Protein AF-A0A1Y0IFM9-F1 (afdb_monomer_lite)

Radius of gyration: 24.72 Å; chains: 1; bounding box: 62×60×70 Å

Sequence (267 aa):
MFLLNKNDRLDIFGQASISQMRDRQRNGFMPAQFTPLRILSPVTLNGNIYRVEDCVSTPPKQSSWDQFLTVRDASLSKLTHRNLQEKYCLLLLVRIMELCQDAQELLELGRVASIPVILRSAIESYIDLQLMIASEEHIEFMNSSLNERMSRIFKDVDEEKYEEFRDKISVPDTWRKKIKHKFYDAGKKGLYQGLYAHLCRHAHGNLEALLQDHTRDNKIALGHTPEPAVSQFYARQILVMAVASLRDVLVLFGAQAEDLQVLDALL

Structure (mmCIF, N/CA/C/O backbone):
data_AF-A0A1Y0IFM9-F1
#
_entry.id   AF-A0A1Y0IFM9-F1
#
loop_
_atom_site.group_PDB
_atom_site.id
_atom_site.type_symbol
_atom_site.label_atom_id
_atom_site.label_alt_id
_atom_site.label_comp_id
_atom_site.label_asym_id
_atom_site.label_entity_id
_atom_site.label_seq_id
_atom_site.pdbx_PDB_ins_code
_atom_site.Cartn_x
_atom_site.Cartn_y
_atom_site.Cartn_z
_atom_site.occupancy
_atom_site.B_iso_or_equiv
_atom_site.auth_seq_id
_atom_site.auth_comp_id
_atom_site.auth_asym_id
_atom_site.auth_atom_id
_atom_site.pdbx_PDB_model_num
ATOM 1 N N . MET A 1 1 ? 39.701 -0.119 -11.158 1.00 30.59 1 MET A N 1
ATOM 2 C CA . MET A 1 1 ? 40.414 1.139 -10.857 1.00 30.59 1 MET A CA 1
ATOM 3 C C . MET A 1 1 ? 40.171 2.084 -12.025 1.00 30.59 1 MET A C 1
ATOM 5 O O . MET A 1 1 ? 40.843 1.969 -13.035 1.00 30.59 1 MET A O 1
ATOM 9 N N . PHE A 1 2 ? 39.141 2.926 -11.929 1.00 24.22 2 PHE A N 1
ATOM 10 C CA . PHE A 1 2 ? 38.860 4.003 -12.882 1.00 24.22 2 PHE A CA 1
ATOM 11 C C . PHE A 1 2 ? 38.817 5.295 -12.067 1.00 24.22 2 PHE A C 1
ATOM 13 O O . PHE A 1 2 ? 38.011 5.422 -11.147 1.00 24.22 2 PHE A O 1
ATOM 20 N N . LEU A 1 3 ? 39.763 6.190 -12.339 1.00 26.86 3 LEU A N 1
ATOM 21 C CA . LEU A 1 3 ? 39.859 7.509 -11.724 1.00 26.86 3 LEU A CA 1
ATOM 22 C C . LEU A 1 3 ? 38.897 8.441 -12.464 1.00 26.86 3 LEU A C 1
ATOM 24 O O . LEU A 1 3 ? 39.124 8.747 -13.632 1.00 26.86 3 LEU A O 1
ATOM 28 N N . LEU A 1 4 ? 37.833 8.883 -11.792 1.00 26.98 4 LEU A N 1
ATOM 29 C CA . LEU A 1 4 ? 37.039 10.021 -12.251 1.00 26.98 4 LEU A CA 1
ATOM 30 C C . LEU A 1 4 ? 37.714 11.318 -11.789 1.00 26.98 4 LEU A C 1
ATOM 32 O O . LEU A 1 4 ? 38.143 11.453 -10.641 1.00 26.98 4 LEU A O 1
ATOM 36 N N . ASN A 1 5 ? 37.862 12.228 -12.746 1.00 26.84 5 ASN A N 1
ATOM 37 C CA . ASN A 1 5 ? 38.592 13.483 -12.658 1.00 26.84 5 ASN A CA 1
ATOM 38 C C . ASN A 1 5 ? 37.853 14.489 -11.752 1.00 26.84 5 ASN A C 1
ATOM 40 O O . ASN A 1 5 ? 36.628 14.561 -11.758 1.00 26.84 5 ASN A O 1
ATOM 44 N N . LYS A 1 6 ? 38.593 15.278 -10.966 1.00 30.41 6 LYS A N 1
ATOM 45 C CA . LYS A 1 6 ? 38.072 16.150 -9.890 1.00 30.41 6 LYS A CA 1
ATOM 46 C C . LYS A 1 6 ? 37.455 17.483 -10.361 1.00 30.41 6 LYS A C 1
ATOM 48 O O . LYS A 1 6 ? 37.205 18.339 -9.519 1.00 30.41 6 LYS A O 1
ATOM 53 N N . ASN A 1 7 ? 37.193 17.665 -11.658 1.00 32.47 7 ASN A N 1
ATOM 54 C CA . ASN A 1 7 ? 36.845 18.977 -12.226 1.00 32.47 7 ASN A CA 1
ATOM 55 C C . ASN A 1 7 ? 35.500 19.078 -12.969 1.00 32.47 7 ASN A C 1
ATOM 57 O O . ASN A 1 7 ? 35.221 20.137 -13.523 1.00 32.47 7 ASN A O 1
ATOM 61 N N . ASP A 1 8 ? 34.620 18.078 -12.912 1.00 31.42 8 ASP A N 1
ATOM 62 C CA . ASP A 1 8 ? 33.264 18.227 -13.464 1.00 31.42 8 ASP A CA 1
ATOM 63 C C . ASP A 1 8 ? 32.331 18.910 -12.449 1.00 31.42 8 ASP A C 1
ATOM 65 O O . ASP A 1 8 ? 31.539 18.277 -11.749 1.00 31.42 8 ASP A O 1
ATOM 69 N N . ARG A 1 9 ? 32.443 20.241 -12.347 1.00 29.53 9 ARG A N 1
ATOM 70 C CA . ARG A 1 9 ? 31.389 21.095 -11.783 1.00 29.53 9 ARG A CA 1
ATOM 71 C C . ARG A 1 9 ? 30.379 21.412 -12.885 1.00 29.53 9 ARG A C 1
ATOM 73 O O . ARG A 1 9 ? 30.652 22.217 -13.768 1.00 29.53 9 ARG A O 1
ATOM 80 N N . LEU A 1 10 ? 29.200 20.798 -12.812 1.00 28.94 10 LEU A N 1
ATOM 81 C CA . LEU A 1 10 ? 28.010 21.277 -13.514 1.00 28.94 10 LEU A CA 1
ATOM 82 C C . LEU A 1 10 ? 27.444 22.474 -12.739 1.00 28.94 10 LEU A C 1
ATOM 84 O O . LEU A 1 10 ? 26.636 22.311 -11.826 1.00 28.94 10 LEU A O 1
ATOM 88 N N . ASP A 1 11 ? 27.889 23.676 -13.099 1.00 30.02 11 ASP A N 1
ATOM 89 C CA . ASP A 1 11 ? 27.224 24.921 -12.713 1.00 30.02 11 ASP A CA 1
ATOM 90 C C . ASP A 1 11 ? 25.896 25.027 -13.482 1.00 30.02 11 ASP A C 1
ATOM 92 O O . ASP A 1 11 ? 25.836 25.528 -14.603 1.00 30.02 11 ASP A O 1
ATOM 96 N N . ILE A 1 12 ? 24.809 24.531 -12.884 1.00 33.19 12 ILE A N 1
ATOM 97 C CA . ILE A 1 12 ? 23.437 24.762 -13.361 1.00 33.19 12 ILE A CA 1
ATOM 98 C C . ILE A 1 12 ? 22.671 25.517 -12.280 1.00 33.19 12 ILE A C 1
ATOM 100 O O . ILE A 1 12 ? 21.784 24.954 -11.663 1.00 33.19 12 ILE A O 1
ATOM 104 N N . PHE A 1 13 ? 23.003 26.785 -12.038 1.00 29.19 13 PHE A N 1
ATOM 105 C CA . PHE A 1 13 ? 22.055 27.759 -11.484 1.00 29.19 13 PHE A CA 1
ATOM 106 C C . PHE A 1 13 ? 22.474 29.165 -11.921 1.00 29.19 13 PHE A C 1
ATOM 108 O O . PHE A 1 13 ? 23.284 29.831 -11.280 1.00 29.19 13 PHE A O 1
ATOM 115 N N . GLY A 1 14 ? 21.908 29.621 -13.040 1.00 29.06 14 GLY A N 1
ATOM 116 C CA . GLY A 1 14 ? 21.873 31.041 -13.364 1.00 29.06 14 GLY A CA 1
ATOM 117 C C . GLY A 1 14 ? 20.960 31.753 -12.370 1.00 29.06 14 GLY A C 1
ATOM 118 O O . GLY A 1 14 ? 19.795 31.387 -12.219 1.00 29.06 14 GLY A O 1
ATOM 119 N N . GLN A 1 15 ? 21.497 32.752 -11.673 1.00 36.94 15 GLN A N 1
ATOM 120 C CA . GLN A 1 15 ? 20.733 33.653 -10.818 1.00 36.94 15 GLN A CA 1
ATOM 121 C C . GLN A 1 15 ? 19.680 34.395 -11.655 1.00 36.94 15 GLN A C 1
ATOM 123 O O . GLN A 1 15 ? 20.016 35.280 -12.437 1.00 36.94 15 GLN A O 1
ATOM 128 N N . ALA A 1 16 ? 18.405 34.064 -11.465 1.00 30.00 16 ALA A N 1
ATOM 129 C CA . ALA A 1 16 ? 17.292 34.921 -11.852 1.00 30.00 16 ALA A CA 1
ATOM 130 C C . ALA A 1 16 ? 16.602 35.391 -10.569 1.00 30.00 16 ALA A C 1
ATOM 132 O O . ALA A 1 16 ? 16.137 34.583 -9.764 1.00 30.00 16 ALA A O 1
ATOM 133 N N . SER A 1 17 ? 16.594 36.705 -10.344 1.00 33.41 17 SER A N 1
ATOM 134 C CA . SER A 1 17 ? 15.972 37.315 -9.176 1.00 33.41 17 SER A CA 1
ATOM 135 C C . SER A 1 17 ? 14.448 37.161 -9.224 1.00 33.41 17 SER A C 1
ATOM 137 O O . SER A 1 17 ? 13.798 37.290 -10.262 1.00 33.41 17 SER A O 1
ATOM 139 N N . ILE A 1 18 ? 13.865 36.931 -8.049 1.00 36.84 18 ILE A N 1
ATOM 140 C CA . ILE A 1 18 ? 12.432 36.701 -7.795 1.00 36.84 18 ILE A CA 1
ATOM 141 C C . ILE A 1 18 ? 11.537 37.904 -8.196 1.00 36.84 18 ILE A C 1
ATOM 143 O O . ILE A 1 18 ? 10.311 37.806 -8.182 1.00 36.84 18 ILE A O 1
ATOM 147 N N . SER A 1 19 ? 12.107 39.027 -8.649 1.00 34.50 19 SER A N 1
ATOM 148 C CA . SER A 1 19 ? 11.355 40.205 -9.098 1.00 34.50 19 SER A CA 1
ATOM 149 C C . SER A 1 19 ? 10.855 40.150 -10.550 1.00 34.50 19 SER A C 1
ATOM 151 O O . SER A 1 19 ? 10.028 40.980 -10.910 1.00 34.50 19 SER A O 1
ATOM 153 N N . GLN A 1 20 ? 11.269 39.179 -11.378 1.00 40.12 20 GLN A N 1
ATOM 154 C CA . GLN A 1 20 ? 10.864 39.117 -12.799 1.00 40.12 20 GLN A CA 1
ATOM 155 C C . GLN A 1 20 ? 9.723 38.132 -13.126 1.00 40.12 20 GLN A C 1
ATOM 157 O O . GLN A 1 20 ? 9.278 38.064 -14.271 1.00 40.12 20 GLN A O 1
ATOM 162 N N . MET A 1 21 ? 9.195 37.392 -12.144 1.00 34.44 21 MET A N 1
ATOM 163 C CA . MET A 1 21 ? 8.119 36.408 -12.372 1.00 34.44 21 MET A CA 1
ATOM 164 C C . MET A 1 21 ? 6.692 36.926 -12.117 1.00 34.44 21 MET A C 1
ATOM 166 O O . MET A 1 21 ? 5.737 36.207 -12.404 1.00 34.44 21 MET A O 1
ATOM 170 N N . ARG A 1 22 ? 6.505 38.163 -11.630 1.00 35.75 22 ARG A N 1
ATOM 171 C CA . ARG A 1 22 ? 5.162 38.691 -11.304 1.00 35.75 22 ARG A CA 1
ATOM 172 C C . ARG A 1 22 ? 4.397 39.353 -12.461 1.00 35.75 22 ARG A C 1
ATOM 174 O O . ARG A 1 22 ? 3.202 39.569 -12.308 1.00 35.75 22 ARG A O 1
ATOM 181 N N . ASP A 1 23 ? 5.003 39.551 -13.633 1.00 35.94 23 ASP A N 1
ATOM 182 C CA . ASP A 1 23 ? 4.367 40.302 -14.737 1.00 35.94 23 ASP A CA 1
ATOM 183 C C . ASP A 1 23 ? 3.842 39.460 -15.918 1.00 35.94 23 ASP A C 1
ATOM 185 O O . ASP A 1 23 ? 3.432 40.009 -16.938 1.00 35.94 23 ASP A O 1
ATOM 189 N N . ARG A 1 24 ? 3.777 38.124 -15.810 1.00 36.12 24 ARG A N 1
ATOM 190 C CA . ARG A 1 24 ? 3.278 37.252 -16.903 1.00 36.12 24 ARG A CA 1
ATOM 191 C C . ARG A 1 24 ? 1.906 36.600 -16.680 1.00 36.12 24 ARG A C 1
ATOM 193 O O . ARG A 1 24 ? 1.538 35.711 -17.438 1.00 36.12 24 ARG A O 1
ATOM 200 N N . GLN A 1 25 ? 1.110 37.061 -15.710 1.00 38.69 25 GLN A N 1
ATOM 201 C CA . GLN A 1 25 ? -0.276 36.588 -15.496 1.00 38.69 25 GLN A CA 1
ATOM 202 C C . GLN A 1 25 ? -1.372 37.598 -15.882 1.00 38.69 25 GLN A C 1
ATOM 204 O O . GLN A 1 25 ? -2.460 37.618 -15.311 1.00 38.69 25 GLN A O 1
ATOM 209 N N . ARG A 1 26 ? -1.134 38.419 -16.905 1.00 37.25 26 ARG A N 1
ATOM 210 C CA . ARG A 1 26 ? -2.195 39.178 -17.579 1.00 37.25 26 ARG A CA 1
ATOM 211 C C . ARG A 1 26 ? -2.028 39.041 -19.082 1.00 37.25 26 ARG A C 1
ATOM 213 O O . ARG A 1 26 ? -1.323 39.836 -19.683 1.00 37.25 26 ARG A O 1
ATOM 220 N N . ASN A 1 27 ? -2.601 37.985 -19.653 1.00 33.69 27 ASN A N 1
ATOM 221 C CA . ASN A 1 27 ? -3.341 37.998 -20.920 1.00 33.69 27 ASN A CA 1
ATOM 222 C C . ASN A 1 27 ? -3.722 36.561 -21.297 1.00 33.69 27 ASN A C 1
ATOM 224 O O . ASN A 1 27 ? -2.916 35.641 -21.197 1.00 33.69 27 ASN A O 1
ATOM 228 N N . GLY A 1 28 ? -5.002 36.391 -21.628 1.00 43.69 28 GLY A N 1
ATOM 229 C CA . GLY A 1 28 ? -5.712 35.120 -21.628 1.00 43.69 28 GLY A CA 1
ATOM 230 C C . GLY A 1 28 ? -5.188 34.057 -22.588 1.00 43.69 28 GLY A C 1
ATOM 231 O O . GLY A 1 28 ? -4.655 34.345 -23.656 1.00 43.69 28 GLY A O 1
ATOM 232 N N . PHE A 1 29 ? -5.443 32.808 -22.208 1.00 27.19 29 PHE A N 1
ATOM 233 C CA . PHE A 1 29 ? -5.397 31.660 -23.097 1.00 27.19 29 PHE A CA 1
ATOM 234 C C . PHE A 1 29 ? -6.693 30.863 -22.921 1.00 27.19 29 PHE A C 1
ATOM 236 O O . PHE A 1 29 ? -6.996 30.371 -21.836 1.00 27.19 29 PHE A O 1
ATOM 243 N N . MET A 1 30 ? -7.473 30.791 -23.999 1.00 30.89 30 MET A N 1
ATOM 244 C CA . MET A 1 30 ? -8.574 29.841 -24.173 1.00 30.89 30 MET A CA 1
ATOM 245 C C . MET A 1 30 ? -8.013 28.407 -24.221 1.00 30.89 30 MET A C 1
ATOM 247 O O . MET A 1 30 ? -6.930 28.212 -24.780 1.00 30.89 30 MET A O 1
ATOM 251 N N . PRO A 1 31 ? -8.720 27.390 -23.698 1.00 31.64 31 PRO A N 1
ATOM 252 C CA . PRO A 1 31 ? -8.277 26.008 -23.818 1.00 31.64 31 PRO A CA 1
ATOM 253 C C . PRO A 1 31 ? -8.500 25.494 -25.248 1.00 31.64 31 PRO A C 1
ATOM 255 O O . PRO A 1 31 ? -9.611 25.536 -25.777 1.00 31.64 31 PRO A O 1
ATOM 258 N N . ALA A 1 32 ? -7.433 24.989 -25.871 1.00 30.23 32 ALA A N 1
ATOM 259 C CA . ALA A 1 32 ? -7.521 24.244 -27.119 1.00 30.23 32 ALA A CA 1
ATOM 260 C C . ALA A 1 32 ? -8.277 22.927 -26.881 1.00 30.23 32 ALA A C 1
ATOM 262 O O . ALA A 1 32 ? -7.950 22.157 -25.976 1.00 30.23 32 ALA A O 1
ATOM 263 N N . GLN A 1 33 ? -9.295 22.680 -27.702 1.00 32.38 33 GLN A N 1
ATOM 264 C CA . GLN A 1 33 ? -10.036 21.425 -27.742 1.00 32.38 33 GLN A CA 1
ATOM 265 C C . GLN A 1 33 ? -9.096 20.293 -28.178 1.00 32.38 33 GLN A C 1
ATOM 267 O O . GLN A 1 33 ? -8.588 20.291 -29.299 1.00 32.38 33 GLN A O 1
ATOM 272 N N . PHE A 1 34 ? -8.862 19.319 -27.299 1.00 27.00 34 PHE A N 1
ATOM 273 C CA . PHE A 1 34 ? -8.171 18.088 -27.668 1.00 27.00 34 PHE A CA 1
ATOM 274 C C . PHE A 1 34 ? -9.108 17.215 -28.507 1.00 27.00 34 PHE A C 1
ATOM 276 O O . PHE A 1 34 ? -10.142 16.751 -28.032 1.00 27.00 34 PHE A O 1
ATOM 283 N N . THR A 1 35 ? -8.731 16.987 -29.764 1.00 27.48 35 THR A N 1
ATOM 284 C CA . THR A 1 35 ? -9.364 15.979 -30.622 1.00 27.48 35 THR A CA 1
ATOM 285 C C . THR A 1 35 ? -8.683 14.630 -30.357 1.00 27.48 35 THR A C 1
ATOM 287 O O . THR A 1 35 ? -7.453 14.573 -30.421 1.00 27.48 35 THR A O 1
ATOM 290 N N . PRO A 1 36 ? -9.409 13.539 -30.053 1.00 27.28 36 PRO A N 1
ATOM 291 C CA . PRO A 1 36 ? -8.789 12.235 -29.857 1.00 27.28 36 PRO A CA 1
ATOM 292 C C . PRO A 1 36 ? -8.415 11.617 -31.212 1.00 27.28 36 PRO A C 1
ATOM 294 O O . PRO A 1 36 ? -9.263 11.429 -32.083 1.00 27.28 36 PRO A O 1
ATOM 297 N N . LEU A 1 37 ? -7.138 11.271 -31.385 1.00 24.11 37 LEU A N 1
ATOM 298 C CA . LEU A 1 37 ? -6.641 10.524 -32.541 1.00 24.11 37 LEU A CA 1
ATOM 299 C C . LEU A 1 37 ? -7.048 9.040 -32.431 1.00 24.11 37 LEU A C 1
ATOM 301 O O . LEU A 1 37 ? -6.465 8.265 -31.677 1.00 24.11 37 LEU A O 1
ATOM 305 N N . ARG A 1 38 ? -8.049 8.650 -33.223 1.00 26.31 38 ARG A N 1
ATOM 306 C CA . ARG A 1 38 ? -8.312 7.291 -33.742 1.00 26.31 38 ARG A CA 1
ATOM 307 C C . ARG A 1 38 ? -8.164 7.410 -35.275 1.00 26.31 38 ARG A C 1
ATOM 309 O O . ARG A 1 38 ? -8.591 8.422 -35.808 1.00 26.31 38 ARG A O 1
ATOM 316 N N . ILE A 1 39 ? -7.608 6.504 -36.080 1.00 30.66 39 ILE A N 1
ATOM 317 C CA . ILE A 1 39 ? -7.346 5.065 -35.989 1.00 30.66 39 ILE A CA 1
ATOM 318 C C . ILE A 1 39 ? -6.360 4.693 -37.129 1.00 30.66 39 ILE A C 1
ATOM 320 O O . ILE A 1 39 ? -6.410 5.292 -38.198 1.00 30.66 39 ILE A O 1
ATOM 324 N N . LEU A 1 40 ? -5.509 3.697 -36.856 1.00 38.41 40 LEU A N 1
ATOM 325 C CA . LEU A 1 40 ? -4.942 2.648 -37.729 1.00 38.41 40 LEU A CA 1
ATOM 326 C C . LEU A 1 40 ? -4.472 3.000 -39.158 1.00 38.41 40 LEU A C 1
ATOM 328 O O . LEU A 1 40 ? -5.270 3.138 -40.081 1.00 38.41 40 LEU A O 1
ATOM 332 N N . SER A 1 41 ? -3.158 2.894 -39.369 1.00 25.58 41 SER A N 1
ATOM 333 C CA . SER A 1 41 ? -2.598 2.488 -40.666 1.00 25.58 41 SER A CA 1
ATOM 334 C C . SER A 1 41 ? -2.186 1.010 -40.595 1.00 25.58 41 SER A C 1
ATOM 336 O O . SER A 1 41 ? -1.647 0.592 -39.566 1.00 25.58 41 SER A O 1
ATOM 338 N N . PRO A 1 42 ? -2.407 0.204 -41.648 1.00 33.88 42 PRO A N 1
ATOM 339 C CA . PRO A 1 42 ? -1.957 -1.183 -41.684 1.00 33.88 42 PRO A CA 1
ATOM 340 C C . PRO A 1 42 ? -0.425 -1.260 -41.671 1.00 33.88 42 PRO A C 1
ATOM 342 O O . PRO A 1 42 ? 0.254 -0.550 -42.413 1.00 33.88 42 PRO A O 1
ATOM 345 N N . VAL A 1 43 ? 0.118 -2.145 -40.835 1.00 36.19 43 VAL A N 1
ATOM 346 C CA . VAL A 1 43 ? 1.547 -2.474 -40.825 1.00 36.19 43 VAL A CA 1
ATOM 347 C C . VAL A 1 43 ? 1.778 -3.612 -41.812 1.00 36.19 43 VAL A C 1
ATOM 349 O O . VAL A 1 43 ? 1.356 -4.743 -41.587 1.00 36.19 43 VAL A O 1
ATOM 352 N N . THR A 1 44 ? 2.459 -3.318 -42.914 1.00 29.20 44 THR A N 1
ATOM 353 C CA . THR A 1 44 ? 3.003 -4.339 -43.814 1.00 29.20 44 THR A CA 1
ATOM 354 C C . THR A 1 44 ? 4.290 -4.915 -43.232 1.00 29.20 44 THR A C 1
ATOM 356 O O . THR A 1 44 ? 5.279 -4.203 -43.075 1.00 29.20 44 THR A O 1
ATOM 359 N N . LEU A 1 45 ? 4.292 -6.222 -42.972 1.00 30.97 45 LEU A N 1
ATOM 360 C CA . LEU A 1 45 ? 5.483 -7.021 -42.679 1.00 30.97 45 LEU A CA 1
ATOM 361 C C . LEU A 1 45 ? 5.591 -8.111 -43.753 1.00 30.97 45 LEU A C 1
ATOM 363 O O . LEU A 1 45 ? 4.672 -8.907 -43.931 1.00 30.97 45 LEU A O 1
ATOM 367 N N . ASN A 1 46 ? 6.705 -8.120 -44.493 1.00 33.88 46 ASN A N 1
ATOM 368 C CA . ASN A 1 46 ? 7.033 -9.104 -45.537 1.00 33.88 46 ASN A CA 1
ATOM 369 C C . ASN A 1 46 ? 5.977 -9.278 -46.650 1.00 33.88 46 ASN A C 1
ATOM 371 O O . ASN A 1 46 ? 5.720 -10.393 -47.091 1.00 33.88 46 ASN A O 1
ATOM 375 N N . GLY A 1 47 ? 5.356 -8.189 -47.112 1.00 40.91 47 GLY A N 1
ATOM 376 C CA . GLY A 1 47 ? 4.459 -8.222 -48.278 1.00 40.91 47 GLY A CA 1
ATOM 377 C C . GLY A 1 47 ? 3.069 -8.825 -48.040 1.00 40.91 47 GLY A C 1
ATOM 378 O O . GLY A 1 47 ? 2.270 -8.847 -48.971 1.00 40.91 47 GLY A O 1
ATOM 379 N N . ASN A 1 48 ? 2.741 -9.242 -46.813 1.00 33.16 48 ASN A N 1
ATOM 380 C CA . ASN A 1 48 ? 1.415 -9.759 -46.476 1.00 33.16 48 ASN A CA 1
ATOM 381 C C . ASN A 1 48 ? 0.573 -8.689 -45.763 1.00 33.16 48 ASN A C 1
ATOM 383 O O . ASN A 1 48 ? 1.000 -8.098 -44.769 1.00 33.16 48 ASN A O 1
ATOM 387 N N . ILE A 1 49 ? -0.632 -8.439 -46.289 1.00 40.81 49 ILE A N 1
ATOM 388 C CA . ILE A 1 49 ? -1.635 -7.547 -45.695 1.00 40.81 49 ILE A CA 1
ATOM 389 C C . ILE A 1 49 ? -2.475 -8.378 -44.725 1.00 40.81 49 ILE A C 1
ATOM 391 O O . ILE A 1 49 ? -3.281 -9.201 -45.153 1.00 40.81 49 ILE A O 1
ATOM 395 N N . TYR A 1 50 ? -2.310 -8.156 -43.424 1.00 35.00 50 TYR A N 1
ATOM 396 C CA . TYR A 1 50 ? -3.149 -8.789 -42.409 1.00 35.00 50 TYR A CA 1
ATOM 397 C C . TYR A 1 50 ? -4.426 -7.958 -42.223 1.00 35.00 50 TYR A C 1
ATOM 399 O O . TYR A 1 50 ? -4.363 -6.805 -41.791 1.00 35.00 50 TYR A O 1
ATOM 407 N N . ARG A 1 51 ? -5.587 -8.521 -42.586 1.00 33.88 51 ARG A N 1
ATOM 408 C CA . ARG A 1 51 ? -6.901 -7.933 -42.279 1.00 33.88 51 ARG A CA 1
ATOM 409 C C . ARG A 1 51 ? -7.301 -8.311 -40.855 1.00 33.88 51 ARG A C 1
ATOM 411 O O . ARG A 1 51 ? -7.201 -9.471 -40.467 1.00 33.88 51 ARG A O 1
ATOM 418 N N . VAL A 1 52 ? -7.771 -7.327 -40.094 1.00 40.41 52 VAL A N 1
ATOM 419 C CA . VAL A 1 52 ? -8.274 -7.485 -38.720 1.00 40.41 52 VAL A CA 1
ATOM 420 C C . VAL A 1 52 ? -9.692 -8.069 -38.754 1.00 40.41 52 VAL A C 1
ATOM 422 O O . VAL A 1 52 ? -10.621 -7.435 -38.280 1.00 40.41 52 VAL A O 1
ATOM 425 N N . GLU A 1 53 ? -9.896 -9.229 -39.379 1.00 38.28 53 GLU A N 1
ATOM 426 C CA . GLU A 1 53 ? -11.218 -9.889 -39.381 1.00 38.28 53 GLU A CA 1
ATOM 427 C C . GLU A 1 53 ? -11.180 -11.410 -39.156 1.00 38.28 53 GLU A C 1
ATOM 429 O O . GLU A 1 53 ? -12.222 -11.995 -38.885 1.00 38.28 53 GLU A O 1
ATOM 434 N N . ASP A 1 54 ? -10.008 -12.049 -39.092 1.00 35.97 54 ASP A N 1
ATOM 435 C CA . ASP A 1 54 ? -9.919 -13.496 -38.845 1.00 35.97 54 ASP A CA 1
ATOM 436 C C . ASP A 1 54 ? -9.359 -13.811 -37.454 1.00 35.97 54 ASP A C 1
ATOM 438 O O . ASP A 1 54 ? -8.245 -14.305 -37.305 1.00 35.97 54 ASP A O 1
ATOM 442 N N . CYS A 1 55 ? -10.139 -13.520 -36.413 1.00 35.78 55 CYS A N 1
ATOM 443 C CA . CYS A 1 55 ? -9.974 -14.101 -35.077 1.00 35.78 55 CYS A CA 1
ATOM 444 C C . CYS A 1 55 ? -11.348 -14.194 -34.400 1.00 35.78 55 CYS A C 1
ATOM 446 O O . CYS A 1 55 ? -11.648 -13.464 -33.459 1.00 35.78 55 CYS A O 1
ATOM 448 N N . VAL A 1 56 ? -12.193 -15.121 -34.858 1.00 48.41 56 VAL A N 1
ATOM 449 C CA . VAL A 1 56 ? -13.242 -15.680 -33.993 1.00 48.41 56 VAL A CA 1
ATOM 450 C C . VAL A 1 56 ? -12.536 -16.619 -33.015 1.00 48.41 56 VAL A C 1
ATOM 452 O O . VAL A 1 56 ? -12.521 -17.836 -33.184 1.00 48.41 56 VAL A O 1
ATOM 455 N N . SER A 1 57 ? -11.849 -16.045 -32.030 1.00 41.62 57 SER A N 1
ATOM 456 C CA . SER A 1 57 ? -11.366 -16.787 -30.877 1.00 41.62 57 SER A CA 1
ATOM 457 C C . SER A 1 57 ? -12.451 -16.736 -29.808 1.00 41.62 57 SER A C 1
ATOM 459 O O . SER A 1 57 ? -13.078 -15.707 -29.565 1.00 41.62 57 SER A O 1
ATOM 461 N N . THR A 1 58 ? -12.708 -17.887 -29.194 1.00 35.28 58 THR A N 1
ATOM 462 C CA . THR A 1 58 ? -13.373 -18.014 -27.892 1.00 35.28 58 THR A CA 1
ATOM 463 C C . THR A 1 58 ? -13.097 -16.798 -27.002 1.00 35.28 58 THR A C 1
ATOM 465 O O . THR A 1 58 ? -11.935 -16.373 -26.970 1.00 35.28 58 THR A O 1
ATOM 468 N N . PRO A 1 59 ? -14.097 -16.258 -26.271 1.00 37.84 59 PRO A N 1
ATOM 469 C CA . PRO A 1 59 ? -13.874 -15.101 -25.412 1.00 37.84 59 PRO A CA 1
ATOM 470 C C . PRO A 1 59 ? -12.642 -15.366 -24.540 1.00 37.84 59 PRO A C 1
ATOM 472 O O . PRO A 1 59 ? -12.527 -16.471 -23.993 1.00 37.84 59 PRO A O 1
ATOM 475 N N . PRO A 1 60 ? -11.681 -14.426 -24.478 1.00 44.41 60 PRO A N 1
ATOM 476 C CA . PRO A 1 60 ? -10.456 -14.637 -23.728 1.00 44.41 60 PRO A CA 1
ATOM 477 C C . PRO A 1 60 ? -10.832 -15.039 -22.306 1.00 44.41 60 PRO A C 1
ATOM 479 O O . PRO A 1 60 ? -11.698 -14.423 -21.684 1.00 44.41 60 PRO A O 1
ATOM 482 N N . LYS A 1 61 ? -10.219 -16.122 -21.815 1.00 57.50 61 LYS A N 1
ATOM 483 C CA . LYS A 1 61 ? -10.387 -16.566 -20.431 1.00 57.50 61 LYS A CA 1
ATOM 484 C C . LYS A 1 61 ? -10.098 -15.357 -19.538 1.00 57.50 61 LYS A C 1
ATOM 486 O O . LYS A 1 61 ? -8.989 -14.831 -19.590 1.00 57.50 61 LYS A O 1
ATOM 491 N N . GLN A 1 62 ? -11.109 -14.907 -18.795 1.00 69.19 62 GLN A N 1
ATOM 492 C CA . GLN A 1 62 ? -11.040 -13.716 -17.948 1.00 69.19 62 GLN A CA 1
ATOM 493 C C . GLN A 1 62 ? -9.793 -13.794 -17.059 1.00 69.19 62 GLN A C 1
ATOM 495 O O . GLN A 1 62 ? -9.558 -14.838 -16.436 1.00 69.19 62 GLN A O 1
ATOM 500 N N . SER A 1 63 ? -8.971 -12.739 -17.044 1.00 87.50 63 SER A N 1
ATOM 501 C CA . SER A 1 63 ? -7.703 -12.766 -16.313 1.00 87.50 63 SER A CA 1
ATOM 502 C C . SER A 1 63 ? -7.956 -12.894 -14.805 1.00 87.50 63 SER A C 1
ATOM 504 O O . SER A 1 63 ? -9.020 -12.511 -14.314 1.00 87.50 63 SER A O 1
ATOM 506 N N . SER A 1 64 ? -6.995 -13.423 -14.040 1.00 91.44 64 SER A N 1
ATOM 507 C CA . SER A 1 64 ? -7.131 -13.493 -12.574 1.00 91.44 64 SER A CA 1
ATOM 508 C C . SER A 1 64 ? -7.344 -12.109 -11.948 1.00 91.44 64 SER A C 1
ATOM 510 O O . SER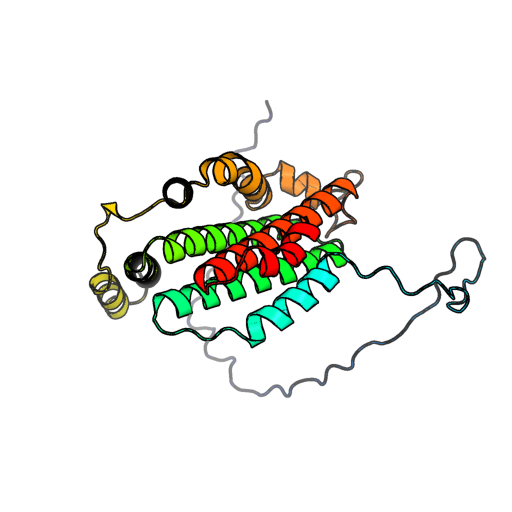 A 1 64 ? -8.018 -11.998 -10.928 1.00 91.44 64 SER A O 1
ATOM 512 N N . TRP A 1 65 ? -6.819 -11.053 -12.580 1.00 94.62 65 TRP A N 1
ATOM 513 C CA . TRP A 1 65 ? -7.069 -9.673 -12.175 1.00 94.62 65 TRP A CA 1
ATOM 514 C C . TRP A 1 65 ? -8.532 -9.274 -12.390 1.00 94.62 65 TRP A C 1
ATOM 516 O O . TRP A 1 65 ? -9.178 -8.807 -11.461 1.00 94.62 65 TRP A O 1
ATOM 526 N N . ASP A 1 66 ? -9.108 -9.542 -13.561 1.00 94.00 66 ASP A N 1
ATOM 527 C CA . ASP A 1 66 ? -10.518 -9.230 -13.842 1.00 94.00 66 ASP A CA 1
ATOM 528 C C . ASP A 1 66 ? -11.484 -9.994 -12.917 1.00 94.00 66 ASP A C 1
ATOM 530 O O . ASP A 1 66 ? -12.519 -9.470 -12.490 1.00 94.00 66 ASP A O 1
ATOM 534 N N . GLN A 1 67 ? -11.146 -11.246 -12.593 1.00 94.56 67 GLN A N 1
ATOM 535 C CA . GLN A 1 67 ? -11.884 -12.039 -11.607 1.00 94.56 67 GLN A CA 1
ATOM 536 C C . GLN A 1 67 ? -11.782 -11.398 -10.218 1.00 94.56 67 GLN A C 1
ATOM 538 O O . GLN A 1 67 ? -12.799 -11.220 -9.545 1.00 94.56 67 GLN A O 1
ATOM 543 N N . PHE A 1 68 ? -10.578 -10.978 -9.819 1.00 95.81 68 PHE A N 1
ATOM 544 C CA . PHE A 1 68 ? -10.357 -10.242 -8.580 1.00 95.81 68 PHE A CA 1
ATOM 545 C C . PHE A 1 68 ? -11.183 -8.947 -8.516 1.00 95.81 68 PHE A C 1
ATOM 547 O O . PHE A 1 68 ? -11.852 -8.720 -7.510 1.00 95.81 68 PHE A O 1
ATOM 554 N N . LEU A 1 69 ? -11.204 -8.132 -9.578 1.00 96.19 69 LEU A N 1
ATOM 555 C CA . LEU A 1 69 ? -11.991 -6.890 -9.633 1.00 96.19 69 LEU A CA 1
ATOM 556 C C . LEU A 1 69 ? -13.483 -7.154 -9.390 1.00 96.19 69 LEU A C 1
ATOM 558 O O . LEU A 1 69 ? -14.121 -6.451 -8.606 1.00 96.19 69 LEU A O 1
ATOM 562 N N . THR A 1 70 ? -14.015 -8.221 -9.992 1.00 95.25 70 THR A N 1
ATOM 563 C CA . THR A 1 70 ? -15.413 -8.637 -9.806 1.00 95.25 70 THR A CA 1
ATOM 564 C C . THR A 1 70 ? -15.706 -8.965 -8.337 1.00 95.25 70 THR A C 1
ATOM 566 O O . THR A 1 70 ? -16.689 -8.485 -7.770 1.00 95.25 70 THR A O 1
ATOM 569 N N . VAL A 1 71 ? -14.836 -9.752 -7.694 1.00 95.06 71 VAL A N 1
ATOM 570 C CA . VAL A 1 71 ? -14.975 -10.118 -6.274 1.00 95.06 71 VAL A CA 1
ATOM 571 C C . VAL A 1 71 ? -14.817 -8.896 -5.369 1.00 95.06 71 VAL A C 1
ATOM 573 O O . VAL A 1 71 ? -15.594 -8.725 -4.426 1.00 95.06 71 VAL A O 1
ATOM 576 N N . ARG A 1 72 ? -13.843 -8.028 -5.659 1.00 95.88 72 ARG A N 1
ATOM 577 C CA . ARG A 1 72 ? -13.586 -6.786 -4.926 1.00 95.88 72 ARG A CA 1
ATOM 578 C C . ARG A 1 72 ? -14.828 -5.905 -4.902 1.00 95.88 72 ARG A C 1
ATOM 580 O O . ARG A 1 72 ? -15.266 -5.527 -3.821 1.00 95.88 72 ARG A O 1
ATOM 587 N N . ASP A 1 73 ? -15.413 -5.613 -6.058 1.00 95.94 73 ASP A N 1
ATOM 588 C CA . ASP A 1 73 ? -16.550 -4.690 -6.161 1.00 95.94 73 ASP A CA 1
ATOM 589 C C . ASP A 1 73 ? -17.803 -5.264 -5.483 1.00 95.94 73 ASP A C 1
ATOM 591 O O . ASP A 1 73 ? -18.504 -4.572 -4.733 1.00 95.94 73 ASP A O 1
ATOM 595 N N . ALA A 1 74 ? -18.038 -6.569 -5.652 1.00 94.88 74 ALA A N 1
ATOM 596 C CA . ALA A 1 74 ? -19.111 -7.281 -4.964 1.00 94.88 74 ALA A CA 1
ATOM 597 C C . ALA A 1 74 ? -18.935 -7.302 -3.435 1.00 94.88 74 ALA A C 1
ATOM 599 O O . ALA A 1 74 ? -19.924 -7.338 -2.701 1.00 94.88 74 ALA A O 1
ATOM 600 N N . SER A 1 75 ? -17.693 -7.288 -2.950 1.00 94.38 75 SER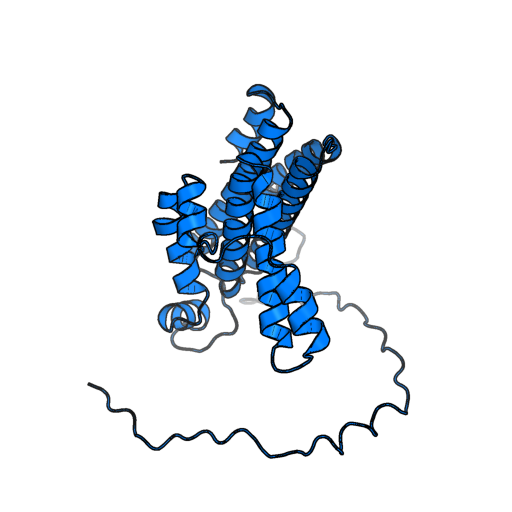 A N 1
ATOM 601 C CA . SER A 1 75 ? -17.374 -7.283 -1.522 1.00 94.38 75 SER A CA 1
ATOM 602 C C . SER A 1 75 ? -17.473 -5.879 -0.927 1.00 94.38 75 SER A C 1
ATOM 604 O O . SER A 1 75 ? -18.186 -5.673 0.052 1.00 94.38 75 SER A O 1
ATOM 606 N N . LEU A 1 76 ? -16.815 -4.893 -1.546 1.00 93.62 76 LEU A N 1
ATOM 607 C CA . LEU A 1 76 ? -16.752 -3.511 -1.061 1.00 93.62 76 LEU A CA 1
ATOM 608 C C . LEU A 1 76 ? -18.123 -2.833 -1.018 1.00 93.62 76 LEU A C 1
ATOM 610 O O . LEU A 1 76 ? -18.391 -2.078 -0.088 1.00 93.62 76 LEU A O 1
ATOM 614 N N . SER A 1 77 ? -19.007 -3.131 -1.974 1.00 93.44 77 SER A N 1
ATOM 615 C CA . SER A 1 77 ? -20.369 -2.571 -2.016 1.00 93.44 77 SER A CA 1
ATOM 616 C C . SER A 1 77 ? -21.230 -2.915 -0.794 1.00 93.44 77 SER A C 1
ATOM 618 O O . SER A 1 77 ? -22.244 -2.261 -0.560 1.00 93.44 77 SER A O 1
ATOM 620 N N . LYS A 1 78 ? -20.830 -3.917 -0.002 1.00 93.06 78 LYS A N 1
ATOM 621 C CA . LYS A 1 78 ? -21.538 -4.367 1.204 1.00 93.06 78 LYS A CA 1
ATOM 622 C C . LYS A 1 78 ? -20.945 -3.809 2.497 1.00 93.06 78 LYS A C 1
ATOM 624 O O . LYS A 1 78 ? -21.549 -3.975 3.554 1.00 93.06 78 LYS A O 1
ATOM 629 N N . LEU A 1 79 ? -19.758 -3.202 2.444 1.00 94.56 79 LEU A N 1
ATOM 630 C CA . LEU A 1 79 ? -19.042 -2.776 3.642 1.00 94.56 79 LEU A CA 1
ATOM 631 C C . LEU A 1 79 ? -19.488 -1.384 4.092 1.00 94.56 79 LEU A C 1
ATOM 633 O O . LEU A 1 79 ? -19.553 -0.438 3.310 1.00 94.56 79 LEU A O 1
ATOM 637 N N . THR A 1 80 ? -19.723 -1.247 5.395 1.00 95.38 80 THR A N 1
ATOM 638 C CA . THR A 1 80 ? -19.991 0.031 6.064 1.00 95.38 80 THR A CA 1
ATOM 639 C C . THR A 1 80 ? -19.180 0.101 7.347 1.00 95.38 80 THR A C 1
ATOM 641 O O . THR A 1 80 ? -19.210 -0.851 8.124 1.00 95.38 80 THR A O 1
ATOM 644 N N . HIS A 1 81 ? -18.493 1.214 7.600 1.00 97.00 81 HIS A N 1
ATOM 645 C CA . HIS A 1 81 ? -17.727 1.389 8.835 1.00 97.00 81 HIS A CA 1
ATOM 646 C C . HIS A 1 81 ? -18.614 1.849 10.004 1.00 97.00 81 HIS A C 1
ATOM 648 O O . HIS A 1 81 ? -19.545 2.636 9.831 1.00 97.00 81 HIS A O 1
ATOM 654 N N . ARG A 1 82 ? -18.269 1.425 11.217 1.00 96.62 82 ARG A N 1
ATOM 655 C CA . ARG A 1 82 ? -18.961 1.749 12.476 1.00 96.62 82 ARG A CA 1
ATOM 656 C C . ARG A 1 82 ? -18.166 2.702 13.357 1.00 96.62 82 ARG A C 1
ATOM 658 O O . ARG A 1 82 ? -18.744 3.459 14.128 1.00 96.62 82 ARG A O 1
ATOM 665 N N . ASN A 1 83 ? -16.844 2.673 13.238 1.00 95.94 83 ASN A N 1
ATOM 666 C CA . ASN A 1 83 ? -15.929 3.484 14.030 1.00 95.94 83 ASN A CA 1
ATOM 667 C C . ASN A 1 83 ? -14.792 4.041 13.159 1.00 95.94 83 ASN A C 1
ATOM 669 O O . ASN A 1 83 ? -14.733 3.823 11.944 1.00 95.94 83 ASN A O 1
ATOM 673 N N . LEU A 1 84 ? -13.904 4.811 13.789 1.00 95.50 84 LEU A N 1
ATOM 674 C CA . LEU A 1 84 ? -12.810 5.473 13.093 1.00 95.50 84 LEU A CA 1
ATOM 675 C C . LEU A 1 84 ? -11.761 4.473 12.582 1.00 95.50 84 LEU A C 1
ATOM 677 O O . LEU A 1 84 ? -11.307 4.617 11.452 1.00 95.50 84 LEU A O 1
ATOM 681 N N . GLN A 1 85 ? -11.430 3.440 13.360 1.00 96.25 85 GLN A N 1
ATOM 682 C CA . GLN A 1 85 ? -10.486 2.387 12.968 1.00 96.25 85 GLN A CA 1
ATOM 683 C C . GLN A 1 85 ? -10.938 1.679 11.683 1.00 96.25 85 GLN A C 1
ATOM 685 O O . GLN A 1 85 ? -10.190 1.631 10.710 1.00 96.25 85 GLN A O 1
ATOM 690 N N . GLU A 1 86 ? -12.191 1.220 11.632 1.00 97.62 86 GLU A N 1
ATOM 691 C CA . GLU A 1 86 ? -12.785 0.595 10.447 1.00 97.62 86 GLU A CA 1
ATOM 692 C C . GLU A 1 86 ? -12.756 1.532 9.236 1.00 97.62 86 GLU A C 1
ATOM 694 O O . GLU A 1 86 ? -12.411 1.108 8.132 1.00 97.62 86 GLU A O 1
ATOM 699 N N . LYS A 1 87 ? -13.052 2.824 9.435 1.00 97.31 87 LYS A N 1
ATOM 700 C CA . LYS A 1 87 ? -12.952 3.830 8.372 1.00 97.31 87 LYS A CA 1
ATOM 701 C C . LYS A 1 87 ? -11.525 3.924 7.824 1.00 97.31 87 LYS A C 1
ATOM 703 O O . LYS A 1 87 ? -11.349 3.923 6.608 1.00 97.31 87 LYS A O 1
ATOM 708 N N . TYR A 1 88 ? -10.511 3.988 8.687 1.00 97.44 88 TYR A N 1
ATOM 709 C CA . TYR A 1 88 ? -9.112 4.043 8.250 1.00 97.44 88 TYR A CA 1
ATOM 710 C C . TYR A 1 88 ? -8.653 2.742 7.583 1.00 97.44 88 TYR A C 1
ATOM 712 O O . TYR A 1 88 ? -7.954 2.814 6.576 1.00 97.44 88 TYR A O 1
ATOM 720 N N . CYS A 1 89 ? -9.089 1.572 8.060 1.00 98.25 89 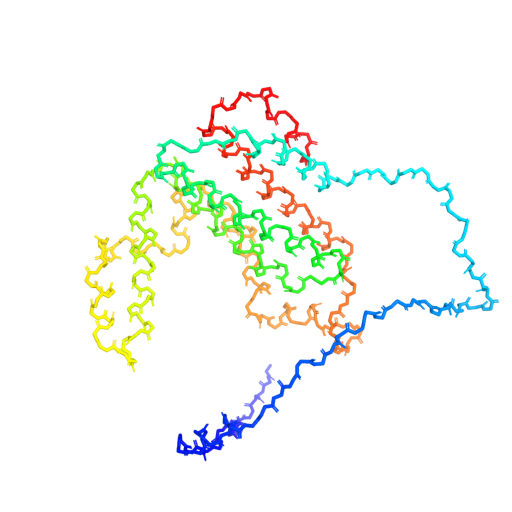CYS A N 1
ATOM 721 C CA . CYS A 1 89 ? -8.831 0.295 7.390 1.00 98.25 89 CYS A CA 1
ATOM 722 C C . CYS A 1 89 ? -9.391 0.278 5.961 1.00 98.25 89 CYS A C 1
ATOM 724 O O . CYS A 1 89 ? -8.683 -0.111 5.034 1.00 98.25 89 CYS A O 1
ATOM 726 N N . LEU A 1 90 ? -10.629 0.749 5.756 1.00 98.31 90 LEU A N 1
ATOM 727 C CA . LEU A 1 90 ? -11.223 0.844 4.417 1.00 98.31 90 LEU A CA 1
ATOM 728 C C . LEU A 1 90 ? -10.476 1.840 3.519 1.00 98.31 90 LEU A C 1
ATOM 730 O O . LEU A 1 90 ? -10.255 1.553 2.345 1.00 98.31 90 LEU A O 1
ATOM 734 N N . LEU A 1 91 ? -10.044 2.987 4.053 1.00 97.88 91 LEU A N 1
ATOM 735 C CA . LEU A 1 91 ? -9.257 3.964 3.289 1.00 97.88 91 LEU A CA 1
ATOM 736 C C . LEU A 1 91 ? -7.885 3.409 2.881 1.00 97.88 91 LEU A C 1
ATOM 738 O O . LEU A 1 91 ? -7.465 3.589 1.739 1.00 97.88 91 LEU A O 1
ATOM 742 N N . LEU A 1 92 ? -7.203 2.703 3.787 1.00 98.31 92 LEU A N 1
ATOM 743 C CA . LEU A 1 92 ? -5.940 2.028 3.487 1.00 98.31 92 LEU A CA 1
ATOM 744 C C . LEU A 1 92 ? -6.138 0.920 2.448 1.00 98.31 92 LEU A C 1
ATOM 746 O O . LEU A 1 92 ? -5.327 0.803 1.533 1.00 98.31 92 LEU A O 1
ATOM 750 N N . LEU A 1 93 ? -7.236 0.163 2.530 1.00 98.62 93 LEU A N 1
ATOM 751 C CA . LEU A 1 93 ? -7.588 -0.831 1.520 1.00 98.62 93 LEU A CA 1
ATOM 752 C C . LEU A 1 93 ? -7.746 -0.199 0.140 1.00 98.62 93 LEU A C 1
ATOM 754 O O . LEU A 1 93 ? -7.094 -0.643 -0.799 1.00 98.62 93 LEU A O 1
ATOM 758 N N . VAL A 1 94 ? -8.571 0.846 0.017 1.00 98.19 94 VAL A N 1
ATOM 759 C CA . VAL A 1 94 ? -8.771 1.560 -1.254 1.00 98.19 94 VAL A CA 1
ATOM 760 C C . VAL A 1 94 ? -7.438 2.065 -1.795 1.00 98.19 94 VAL A C 1
ATOM 762 O O . VAL A 1 94 ? -7.130 1.831 -2.959 1.00 98.19 94 VAL A O 1
ATOM 765 N N . ARG A 1 95 ? -6.594 2.651 -0.938 1.00 98.38 95 ARG A N 1
ATOM 766 C CA . ARG A 1 95 ? -5.258 3.107 -1.331 1.00 98.38 95 ARG A CA 1
ATOM 767 C C . ARG A 1 95 ? -4.392 1.975 -1.892 1.00 98.38 95 ARG A C 1
ATOM 769 O O . ARG A 1 95 ? -3.707 2.174 -2.892 1.00 98.38 95 ARG A O 1
ATOM 776 N N . ILE A 1 96 ? -4.399 0.800 -1.260 1.00 98.69 96 ILE A N 1
ATOM 777 C CA . ILE A 1 96 ? -3.660 -0.371 -1.753 1.00 98.69 96 ILE A CA 1
ATOM 778 C C . ILE A 1 96 ? -4.225 -0.828 -3.103 1.00 98.69 96 ILE A C 1
ATOM 780 O O . ILE A 1 96 ? -3.446 -1.141 -4.001 1.00 98.69 96 ILE A O 1
ATOM 784 N N . MET A 1 97 ? -5.551 -0.830 -3.266 1.00 98.38 97 MET A N 1
ATOM 785 C CA . MET A 1 97 ? -6.213 -1.223 -4.515 1.00 98.38 97 MET A CA 1
ATOM 786 C C . MET A 1 97 ? -5.880 -0.293 -5.674 1.00 98.38 97 MET A C 1
ATOM 788 O O . MET A 1 97 ? -5.558 -0.786 -6.749 1.00 98.38 97 MET A O 1
ATOM 792 N N . GLU A 1 98 ? -5.913 1.021 -5.454 1.00 98.38 98 GLU A N 1
ATOM 793 C CA . GLU A 1 98 ? -5.508 2.016 -6.453 1.00 98.38 98 GLU A CA 1
ATOM 794 C C . GLU A 1 98 ? -4.059 1.790 -6.887 1.00 98.38 98 GLU A C 1
ATOM 796 O O . GLU A 1 98 ? -3.782 1.672 -8.072 1.00 98.38 98 GLU A O 1
ATOM 801 N N . LEU A 1 99 ? -3.139 1.613 -5.933 1.00 98.56 99 LEU A N 1
ATOM 802 C CA . LEU A 1 99 ? -1.733 1.352 -6.251 1.00 98.56 99 LEU A CA 1
ATOM 803 C C . LEU A 1 99 ? -1.539 0.026 -7.006 1.00 98.56 99 LEU A C 1
ATOM 805 O O . LEU A 1 99 ? -0.699 -0.062 -7.898 1.00 98.56 99 LEU A O 1
ATOM 809 N N . CYS A 1 100 ? -2.299 -1.016 -6.665 1.00 98.44 100 CYS A N 1
ATOM 810 C CA . CYS A 1 100 ? -2.248 -2.287 -7.389 1.00 98.44 100 CYS A CA 1
ATOM 811 C C . CYS A 1 100 ? -2.812 -2.153 -8.813 1.00 98.44 100 CYS A C 1
ATOM 813 O O . CYS A 1 100 ? -2.223 -2.700 -9.741 1.00 98.44 100 CYS A O 1
ATOM 815 N N . GLN A 1 101 ? -3.895 -1.393 -8.992 1.00 98.12 101 GLN A N 1
ATOM 816 C CA . GLN A 1 101 ? -4.476 -1.086 -10.299 1.00 98.12 101 GLN A CA 1
ATOM 817 C C . GLN A 1 101 ? -3.502 -0.272 -11.164 1.00 98.12 101 GLN A C 1
ATOM 819 O O . GLN A 1 101 ? -3.220 -0.679 -12.286 1.00 98.12 101 GLN A O 1
ATOM 824 N N . ASP A 1 102 ? -2.903 0.794 -10.626 1.00 98.06 102 ASP A N 1
ATOM 825 C CA . ASP A 1 102 ? -1.896 1.601 -11.328 1.00 98.06 102 ASP A CA 1
ATOM 826 C C . ASP A 1 102 ? -0.709 0.734 -11.788 1.00 98.06 102 ASP A C 1
ATOM 828 O O . ASP A 1 102 ? -0.214 0.852 -12.911 1.00 98.06 102 ASP A O 1
ATOM 832 N N . ALA A 1 103 ? -0.240 -0.170 -10.921 1.00 97.12 103 ALA A N 1
ATOM 833 C CA . ALA A 1 103 ? 0.840 -1.095 -11.249 1.00 97.12 103 ALA A CA 1
ATOM 834 C C . ALA A 1 103 ? 0.438 -2.100 -12.343 1.00 97.12 103 ALA A C 1
ATOM 836 O O . ALA A 1 103 ? 1.260 -2.413 -13.207 1.00 97.12 103 ALA A O 1
ATOM 837 N N . GLN A 1 104 ? -0.803 -2.591 -12.317 1.00 96.56 104 GLN A N 1
ATOM 838 C CA . GLN A 1 104 ? -1.341 -3.505 -13.323 1.00 96.56 104 GLN A CA 1
ATOM 839 C C . GLN A 1 104 ? -1.465 -2.822 -14.691 1.00 96.56 104 GLN A C 1
ATOM 841 O O . GLN A 1 104 ? -1.014 -3.374 -15.691 1.00 96.56 104 GLN A O 1
ATOM 846 N N . GLU A 1 105 ? -1.988 -1.598 -14.738 1.00 95.38 105 GLU A N 1
ATOM 847 C CA . GLU A 1 105 ? -2.106 -0.820 -15.977 1.00 95.38 105 GLU A CA 1
ATOM 848 C C . GLU A 1 105 ? -0.732 -0.528 -16.589 1.00 95.38 105 GLU A C 1
ATOM 850 O O . GLU A 1 105 ? -0.516 -0.693 -17.792 1.00 95.38 105 GLU A O 1
ATOM 855 N N . LEU A 1 106 ? 0.249 -0.158 -15.761 1.00 93.25 106 LEU A N 1
ATOM 856 C CA . LEU A 1 106 ? 1.626 0.005 -16.222 1.00 93.25 106 LEU A CA 1
ATOM 857 C C . LEU A 1 106 ? 2.203 -1.298 -16.771 1.00 93.25 106 LEU A C 1
ATOM 859 O O . LEU A 1 106 ? 2.900 -1.277 -17.788 1.00 93.25 106 LEU A O 1
ATOM 863 N N . LEU A 1 107 ? 1.909 -2.427 -16.131 1.00 91.81 107 LEU A N 1
ATOM 864 C CA . LEU A 1 107 ? 2.366 -3.731 -16.587 1.00 91.81 107 LEU A CA 1
ATOM 865 C C . LEU A 1 107 ? 1.778 -4.098 -17.956 1.00 91.81 107 LEU A C 1
ATOM 867 O O . LEU A 1 107 ? 2.519 -4.547 -18.831 1.00 91.81 107 LEU A O 1
ATOM 871 N N . GLU A 1 108 ? 0.487 -3.847 -18.168 1.00 90.81 108 GLU A N 1
ATOM 872 C CA . GLU A 1 108 ? -0.209 -4.058 -19.447 1.00 90.81 108 GLU A CA 1
ATOM 873 C C . GLU A 1 108 ? 0.350 -3.174 -20.568 1.00 90.81 108 GLU A C 1
ATOM 875 O O . GLU A 1 108 ? 0.452 -3.601 -21.719 1.00 90.81 108 GLU A O 1
ATOM 880 N N . LEU A 1 109 ? 0.811 -1.970 -20.223 1.00 89.31 109 LEU A N 1
ATOM 881 C CA . LEU A 1 109 ? 1.524 -1.072 -21.134 1.00 89.31 109 LEU A CA 1
ATOM 882 C C . LEU A 1 109 ? 3.008 -1.442 -21.327 1.00 89.31 109 LEU A C 1
ATOM 884 O O . LEU A 1 109 ? 3.734 -0.731 -22.029 1.00 89.31 109 LEU A O 1
ATOM 888 N N . GLY A 1 110 ? 3.492 -2.518 -20.697 1.00 85.81 110 GLY A N 1
ATOM 889 C CA . GLY A 1 110 ? 4.893 -2.940 -20.743 1.00 85.81 110 GLY A CA 1
ATOM 890 C C . GLY A 1 110 ? 5.851 -1.970 -20.040 1.00 85.81 110 GLY A C 1
ATOM 891 O O . GLY A 1 110 ? 7.017 -1.867 -20.416 1.00 85.81 110 GLY A O 1
ATOM 892 N N . ARG A 1 111 ? 5.377 -1.215 -19.044 1.00 87.06 111 ARG A N 1
ATOM 893 C CA . ARG A 1 111 ? 6.130 -0.190 -18.305 1.00 87.06 111 ARG A CA 1
ATOM 894 C C . ARG A 1 111 ? 6.502 -0.679 -16.906 1.00 87.06 111 ARG A C 1
ATOM 896 O O . ARG A 1 111 ? 5.848 -0.347 -15.927 1.00 87.06 111 ARG A O 1
ATOM 903 N N . VAL A 1 112 ? 7.600 -1.426 -16.788 1.00 88.31 112 VAL A N 1
ATOM 904 C CA . VAL A 1 112 ? 7.981 -2.043 -15.500 1.00 88.31 112 VAL A CA 1
ATOM 905 C C . VAL A 1 112 ? 8.824 -1.168 -14.576 1.00 88.31 112 VAL A C 1
ATOM 907 O O . VAL A 1 112 ? 8.763 -1.359 -13.369 1.00 88.31 112 VAL A O 1
ATOM 910 N N . ALA A 1 113 ? 9.545 -0.172 -15.098 1.00 88.25 113 ALA A N 1
ATOM 911 C CA . ALA A 1 113 ? 10.488 0.638 -14.313 1.00 88.25 113 ALA A CA 1
ATOM 912 C C . ALA A 1 113 ? 9.840 1.351 -13.105 1.00 88.25 113 ALA A C 1
ATOM 914 O O . ALA A 1 113 ? 10.470 1.557 -12.070 1.00 88.25 113 ALA A O 1
ATOM 915 N N . SER A 1 114 ? 8.564 1.732 -13.219 1.00 90.81 114 SER A N 1
ATOM 916 C CA . SER A 1 114 ? 7.833 2.437 -12.156 1.00 90.81 114 SER A CA 1
ATOM 917 C C . SER A 1 114 ? 7.080 1.502 -11.205 1.00 90.81 114 SER A C 1
ATOM 919 O O . SER A 1 114 ? 6.741 1.914 -10.093 1.00 90.81 114 SER A O 1
ATOM 921 N N . ILE A 1 115 ? 6.858 0.243 -11.595 1.00 93.75 115 ILE A N 1
ATOM 922 C CA . ILE A 1 115 ? 6.119 -0.740 -10.791 1.00 93.75 115 ILE A CA 1
ATOM 923 C C . ILE A 1 115 ? 6.762 -0.945 -9.407 1.00 93.75 115 ILE A C 1
ATOM 925 O O . ILE A 1 115 ? 6.022 -0.939 -8.422 1.00 93.75 115 ILE A O 1
ATOM 929 N N . PRO A 1 116 ? 8.102 -1.046 -9.255 1.00 94.56 116 PRO A N 1
ATOM 930 C CA . PRO A 1 116 ? 8.736 -1.167 -7.944 1.00 94.56 116 PRO A CA 1
ATOM 931 C C . PRO A 1 116 ? 8.398 -0.046 -6.969 1.00 94.56 116 PRO A C 1
ATOM 933 O O . PRO A 1 116 ? 8.213 -0.300 -5.780 1.00 94.56 116 PRO A O 1
ATOM 936 N N . VAL A 1 117 ? 8.307 1.190 -7.463 1.00 95.31 117 VAL A N 1
ATOM 937 C CA . VAL A 1 117 ? 7.985 2.361 -6.641 1.00 95.31 117 VAL A CA 1
ATOM 938 C C . VAL A 1 117 ? 6.551 2.256 -6.129 1.00 95.31 117 VAL A C 1
ATOM 940 O O . VAL A 1 117 ? 6.309 2.419 -4.933 1.00 95.31 117 VAL A O 1
ATOM 943 N N . ILE A 1 118 ? 5.618 1.926 -7.023 1.00 97.69 118 ILE A N 1
ATOM 944 C CA . ILE A 1 118 ? 4.190 1.818 -6.715 1.00 97.69 118 ILE A CA 1
ATOM 945 C C . ILE A 1 118 ? 3.930 0.651 -5.760 1.00 97.69 118 ILE A C 1
ATOM 947 O O . ILE A 1 118 ? 3.303 0.838 -4.717 1.00 97.69 118 ILE A O 1
ATOM 951 N N . LEU A 1 119 ? 4.485 -0.531 -6.046 1.00 97.31 119 LEU A N 1
ATOM 952 C CA . LEU A 1 119 ? 4.350 -1.699 -5.176 1.00 97.31 119 LEU A CA 1
ATOM 953 C C . LEU A 1 119 ? 5.005 -1.488 -3.810 1.00 97.31 119 LEU A C 1
ATOM 955 O O . LEU A 1 119 ? 4.482 -1.979 -2.812 1.00 97.31 119 LEU A O 1
ATOM 959 N N . ARG A 1 120 ? 6.107 -0.730 -3.718 1.00 96.62 120 ARG A N 1
ATOM 960 C CA . ARG A 1 120 ? 6.679 -0.364 -2.415 1.00 96.62 120 ARG A CA 1
ATOM 961 C C . ARG A 1 120 ? 5.672 0.439 -1.597 1.00 96.62 120 ARG A C 1
ATOM 963 O O . ARG A 1 120 ? 5.419 0.092 -0.448 1.00 96.62 120 ARG A O 1
ATOM 970 N N . SER A 1 121 ? 5.062 1.460 -2.196 1.00 97.69 121 SER A N 1
ATOM 971 C CA . SER A 1 121 ? 4.016 2.251 -1.542 1.00 97.69 121 SER A CA 1
ATOM 972 C C . SER A 1 121 ? 2.781 1.418 -1.182 1.00 97.69 121 SER A C 1
ATOM 974 O O . SER A 1 121 ? 2.191 1.649 -0.125 1.00 97.69 121 SER A O 1
ATOM 976 N N . ALA A 1 122 ? 2.415 0.428 -2.002 1.00 98.31 122 ALA A N 1
ATOM 977 C CA . ALA A 1 122 ? 1.323 -0.494 -1.694 1.00 98.31 122 ALA A CA 1
ATOM 978 C C . ALA A 1 122 ? 1.656 -1.348 -0.464 1.00 98.31 122 ALA A C 1
ATOM 980 O O . ALA A 1 122 ? 0.838 -1.454 0.444 1.00 98.31 122 ALA A O 1
ATOM 981 N N . ILE A 1 123 ? 2.883 -1.876 -0.375 1.00 98.12 123 ILE A N 1
ATOM 982 C CA . ILE A 1 123 ? 3.341 -2.633 0.796 1.00 98.12 123 ILE A CA 1
ATOM 983 C C . ILE A 1 123 ? 3.385 -1.748 2.043 1.00 98.12 123 ILE A C 1
ATOM 985 O O . ILE A 1 123 ? 2.935 -2.183 3.095 1.00 98.12 123 ILE A O 1
ATOM 989 N N . GLU A 1 124 ? 3.921 -0.527 1.963 1.00 97.31 124 GLU A N 1
ATOM 990 C CA . GLU A 1 124 ? 3.941 0.399 3.108 1.00 97.31 124 GLU A CA 1
ATOM 991 C C . GLU A 1 124 ? 2.515 0.647 3.630 1.00 97.31 124 GLU A C 1
ATOM 993 O O . GLU A 1 124 ? 2.279 0.544 4.833 1.00 97.31 124 GLU A O 1
ATOM 998 N N . SER A 1 125 ? 1.560 0.856 2.717 1.00 98.19 125 SER A N 1
ATOM 999 C CA . SER A 1 125 ? 0.136 1.017 3.046 1.00 98.19 125 SER A CA 1
ATOM 1000 C C . SER A 1 125 ? -0.472 -0.264 3.630 1.00 98.19 125 SER A C 1
ATOM 1002 O O . SER A 1 125 ? -1.247 -0.195 4.579 1.00 98.19 125 SER A O 1
ATOM 1004 N N . TYR A 1 126 ? -0.092 -1.441 3.120 1.00 98.50 126 TYR A N 1
ATOM 1005 C CA . TYR A 1 126 ? -0.503 -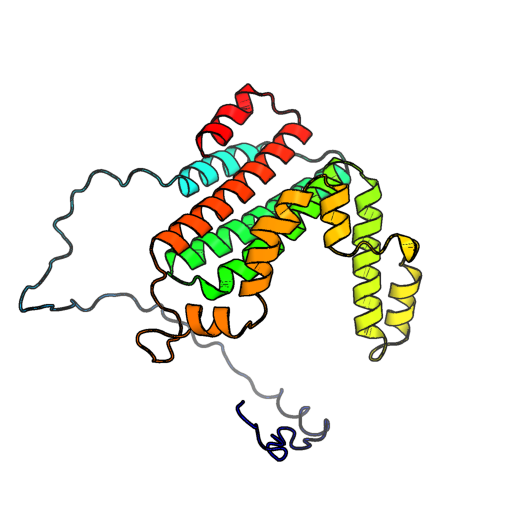2.731 3.681 1.00 98.50 126 TYR A CA 1
ATOM 1006 C C . TYR A 1 126 ? 0.031 -2.930 5.099 1.00 98.50 126 TYR A C 1
ATOM 1008 O O . TYR A 1 126 ? -0.694 -3.403 5.966 1.00 98.50 126 TYR A O 1
ATOM 1016 N N . ILE A 1 127 ? 1.272 -2.536 5.385 1.00 97.88 127 ILE A N 1
ATOM 1017 C CA . ILE A 1 127 ? 1.811 -2.604 6.746 1.00 97.88 127 ILE A CA 1
ATOM 1018 C C . ILE A 1 127 ? 1.047 -1.673 7.688 1.00 97.88 127 ILE A C 1
ATOM 1020 O O . ILE A 1 127 ? 0.697 -2.101 8.786 1.00 97.88 127 ILE A O 1
ATOM 1024 N N . ASP A 1 128 ? 0.738 -0.448 7.262 1.00 97.38 128 ASP A N 1
ATOM 1025 C CA . ASP A 1 128 ? -0.098 0.460 8.055 1.00 97.38 128 ASP A CA 1
ATOM 1026 C C . ASP A 1 128 ? -1.518 -0.113 8.249 1.00 97.38 128 ASP A C 1
ATOM 1028 O O . ASP A 1 128 ? -2.067 -0.012 9.344 1.00 97.38 128 ASP A O 1
ATOM 1032 N N . LEU A 1 129 ? -2.082 -0.822 7.258 1.00 98.38 129 LEU A N 1
ATOM 1033 C CA . LEU A 1 129 ? -3.348 -1.556 7.400 1.00 98.38 129 LEU A CA 1
ATOM 1034 C C . LEU A 1 129 ? -3.255 -2.652 8.468 1.00 98.38 129 LEU A C 1
ATOM 1036 O O . LEU A 1 129 ? -4.132 -2.743 9.320 1.00 98.38 129 LEU A O 1
ATOM 1040 N N . GLN A 1 130 ? -2.199 -3.469 8.460 1.00 98.19 130 GLN A N 1
ATOM 1041 C CA . GLN A 1 130 ? -2.017 -4.526 9.464 1.00 98.19 130 GLN A CA 1
ATOM 1042 C C . GLN A 1 130 ? -1.902 -3.949 10.880 1.00 98.19 130 GLN A C 1
ATOM 1044 O O . GLN A 1 130 ? -2.485 -4.489 11.818 1.00 98.19 130 GLN A O 1
ATOM 1049 N N . LEU A 1 131 ? -1.170 -2.843 11.038 1.00 96.44 131 LEU A N 1
ATOM 1050 C CA . LEU A 1 131 ? -1.042 -2.157 12.323 1.00 96.44 131 LEU A CA 1
ATOM 1051 C C . LEU A 1 131 ? -2.366 -1.523 12.761 1.00 96.44 131 LEU A C 1
ATOM 1053 O O . LEU A 1 131 ? -2.707 -1.605 13.937 1.00 96.44 131 LEU A O 1
ATOM 1057 N N . MET A 1 132 ? -3.126 -0.954 11.820 1.00 96.94 132 MET A N 1
ATOM 1058 C CA . MET A 1 132 ? -4.456 -0.404 12.080 1.00 96.94 132 MET A CA 1
ATOM 1059 C C . MET A 1 132 ? -5.448 -1.484 12.510 1.00 96.94 132 MET A C 1
ATOM 1061 O O . MET A 1 132 ? -6.199 -1.266 13.451 1.00 96.94 132 MET A O 1
ATOM 1065 N N . ILE A 1 133 ? -5.436 -2.660 11.872 1.00 97.31 133 ILE A N 1
ATOM 1066 C CA . ILE A 1 133 ? -6.258 -3.812 12.279 1.00 97.31 133 ILE A CA 1
ATOM 1067 C C . ILE A 1 133 ? -5.905 -4.244 13.709 1.00 97.31 133 ILE A C 1
ATOM 1069 O O . ILE A 1 133 ? -6.795 -4.565 14.493 1.00 97.31 133 ILE A O 1
ATOM 1073 N N . ALA A 1 134 ? -4.617 -4.236 14.059 1.00 96.19 134 ALA A N 1
ATOM 1074 C CA . ALA A 1 134 ? -4.147 -4.677 15.367 1.00 96.19 134 ALA A CA 1
ATOM 1075 C C . ALA A 1 134 ? -4.432 -3.679 16.504 1.00 96.19 134 ALA A C 1
ATOM 1077 O O . ALA A 1 134 ? -4.592 -4.109 17.646 1.00 96.19 134 ALA A O 1
ATOM 1078 N N . SER A 1 135 ? -4.463 -2.369 16.232 1.00 94.31 135 SER A N 1
ATOM 1079 C CA . SER A 1 135 ? -4.688 -1.346 17.261 1.00 94.31 135 SER A CA 1
ATOM 1080 C C . SER A 1 135 ? -5.251 -0.039 16.698 1.00 94.31 135 SER A C 1
ATOM 1082 O O . SER A 1 135 ? -4.699 0.538 15.760 1.00 94.31 135 SER A O 1
ATOM 1084 N N . GLU A 1 136 ? -6.300 0.486 17.340 1.00 92.94 136 GLU A N 1
ATOM 1085 C CA . GLU A 1 136 ? -6.867 1.807 17.034 1.00 92.94 136 GLU A CA 1
ATOM 1086 C C . GLU A 1 136 ? -5.925 2.968 17.395 1.00 92.94 136 GLU A C 1
ATOM 1088 O O . GLU A 1 136 ? -5.960 4.016 16.747 1.00 92.94 136 GLU A O 1
ATOM 1093 N N . GLU A 1 137 ? -5.005 2.766 18.345 1.00 90.62 137 GLU A N 1
ATOM 1094 C CA . GLU A 1 137 ? -3.982 3.758 18.714 1.00 90.62 137 GLU A CA 1
ATOM 1095 C C . GLU A 1 137 ? -3.035 4.065 17.540 1.00 90.62 137 GLU A C 1
ATOM 1097 O O . GLU A 1 137 ? -2.367 5.102 17.509 1.00 90.62 137 GLU A O 1
ATOM 1102 N N . HIS A 1 138 ? -2.993 3.198 16.517 1.00 91.88 138 HIS A N 1
ATOM 1103 C CA . HIS A 1 138 ? -2.214 3.456 15.310 1.00 91.88 138 HIS A CA 1
ATOM 1104 C C . HIS A 1 138 ? -2.659 4.736 14.579 1.00 91.88 138 HIS A C 1
ATOM 1106 O O . HIS A 1 138 ? -1.849 5.358 13.886 1.00 91.88 138 HIS A O 1
ATOM 1112 N N . ILE A 1 139 ? -3.908 5.181 14.768 1.00 92.19 139 ILE A N 1
ATOM 1113 C CA . ILE A 1 139 ? -4.425 6.440 14.209 1.00 92.19 139 ILE A CA 1
ATOM 1114 C C . ILE A 1 139 ? -3.607 7.634 14.710 1.00 92.19 139 ILE A C 1
ATOM 1116 O O . ILE A 1 139 ? -3.202 8.487 13.915 1.00 92.19 139 ILE A O 1
ATOM 1120 N N . GLU A 1 140 ? -3.329 7.689 16.012 1.00 89.44 140 GLU A N 1
ATOM 1121 C CA . GLU A 1 140 ? -2.549 8.773 16.614 1.00 89.44 140 GLU A CA 1
ATOM 1122 C C . GLU A 1 140 ? -1.126 8.790 16.064 1.00 89.44 140 GLU A C 1
ATOM 1124 O O . GLU A 1 140 ? -0.595 9.846 15.713 1.00 89.44 140 GLU A O 1
ATOM 1129 N N . PHE A 1 141 ? -0.541 7.605 15.890 1.00 88.19 141 PHE A N 1
ATOM 1130 C CA . PHE A 1 141 ? 0.774 7.464 15.284 1.00 88.19 141 PHE A CA 1
ATOM 1131 C C . PHE A 1 141 ? 0.810 7.998 13.839 1.00 88.19 141 PHE A C 1
ATOM 1133 O O . PHE A 1 141 ? 1.724 8.751 13.488 1.00 88.19 141 PHE A O 1
ATOM 1140 N N . MET A 1 142 ? -0.174 7.659 12.997 1.00 89.62 142 MET A N 1
ATOM 1141 C CA . MET A 1 142 ? -0.229 8.163 11.617 1.00 89.62 142 MET A CA 1
ATOM 1142 C C . MET A 1 142 ? -0.387 9.689 11.570 1.00 89.62 142 MET A C 1
ATOM 1144 O O . MET A 1 142 ? 0.337 10.358 10.828 1.00 89.62 142 MET A O 1
ATOM 1148 N N . ASN A 1 143 ? -1.280 10.247 12.393 1.00 89.81 143 ASN A N 1
ATOM 1149 C CA . ASN A 1 143 ? -1.499 11.693 12.471 1.00 89.81 143 ASN A CA 1
ATOM 1150 C C . ASN A 1 143 ? -0.247 12.429 12.951 1.00 89.81 143 ASN A C 1
ATOM 1152 O O . ASN A 1 143 ? 0.154 13.431 12.357 1.00 89.81 143 ASN A O 1
ATOM 1156 N N . SER A 1 144 ? 0.425 11.903 13.974 1.00 88.25 144 SER A N 1
ATOM 1157 C CA . SER A 1 144 ? 1.656 12.507 14.466 1.00 88.25 144 SER A CA 1
ATOM 1158 C C . SER A 1 144 ? 2.780 12.443 13.428 1.00 88.25 144 SER A C 1
ATOM 1160 O O . SER A 1 144 ? 3.540 13.402 13.297 1.00 88.25 144 SER A O 1
ATOM 1162 N N . SER A 1 145 ? 2.871 11.362 12.641 1.00 86.25 145 SER A N 1
ATOM 1163 C CA . SER A 1 145 ? 3.839 11.267 11.540 1.00 86.25 145 SER A CA 1
ATOM 1164 C C . SER A 1 145 ? 3.562 12.283 10.425 1.00 86.25 145 SER A C 1
ATOM 1166 O O . SER A 1 145 ? 4.511 12.784 9.814 1.00 86.25 145 SER A O 1
ATOM 1168 N N . LEU A 1 146 ? 2.291 12.593 10.148 1.00 89.38 146 LEU A N 1
ATOM 1169 C CA . LEU A 1 146 ? 1.907 13.649 9.210 1.00 89.38 146 LEU A CA 1
ATOM 1170 C C . LEU A 1 146 ? 2.311 15.027 9.743 1.00 89.38 146 LEU A C 1
ATOM 1172 O O . LEU A 1 146 ? 2.999 15.763 9.039 1.00 89.38 146 LEU A O 1
ATOM 1176 N N . ASN A 1 147 ? 1.934 15.352 10.981 1.00 90.19 147 ASN A N 1
ATOM 1177 C CA . ASN A 1 147 ? 2.248 16.638 11.611 1.00 90.19 147 ASN A CA 1
ATOM 1178 C C . ASN A 1 147 ? 3.757 16.889 11.661 1.00 90.19 147 ASN A C 1
ATOM 1180 O O . ASN A 1 147 ? 4.224 17.968 11.311 1.00 90.19 147 ASN A O 1
ATOM 1184 N N . GLU A 1 148 ? 4.545 15.861 11.970 1.00 87.38 148 GLU A N 1
ATOM 1185 C CA . GLU A 1 148 ? 6.001 15.949 11.917 1.00 87.38 148 GLU A CA 1
ATOM 1186 C C . GLU A 1 148 ? 6.525 16.253 10.503 1.00 87.38 148 GLU A C 1
ATOM 1188 O O . GLU A 1 148 ? 7.436 17.062 10.316 1.00 87.38 148 GLU A O 1
ATOM 1193 N N . ARG A 1 149 ? 5.971 15.606 9.472 1.00 87.38 149 ARG A N 1
ATOM 1194 C CA . ARG A 1 149 ? 6.371 15.888 8.090 1.00 87.38 149 ARG A CA 1
ATOM 1195 C C . ARG A 1 149 ? 6.031 17.325 7.705 1.00 87.38 149 ARG A C 1
ATOM 1197 O O . ARG A 1 149 ? 6.855 17.979 7.068 1.00 87.38 149 ARG A O 1
ATOM 1204 N N . MET A 1 150 ? 4.850 17.801 8.088 1.00 91.56 150 MET A N 1
ATOM 1205 C CA . MET A 1 150 ? 4.415 19.166 7.811 1.00 91.56 150 MET A CA 1
ATOM 1206 C C . MET A 1 150 ? 5.291 20.189 8.535 1.00 91.56 150 MET A C 1
ATOM 1208 O O . MET A 1 150 ? 5.760 21.125 7.892 1.00 91.56 150 MET A O 1
ATOM 1212 N N . SER A 1 151 ? 5.617 19.976 9.815 1.00 92.06 151 SER A N 1
ATOM 1213 C CA . SER A 1 151 ? 6.514 20.879 10.545 1.00 92.06 151 SER A CA 1
ATOM 1214 C C . SER A 1 151 ? 7.888 20.953 9.871 1.00 92.06 151 SER A C 1
ATOM 1216 O O . SER A 1 151 ? 8.386 22.040 9.596 1.00 92.06 151 SER A O 1
ATOM 1218 N N . ARG A 1 152 ? 8.475 19.823 9.453 1.00 89.69 152 ARG A N 1
ATOM 1219 C CA . ARG A 1 152 ? 9.751 19.837 8.712 1.00 89.69 152 ARG A CA 1
ATOM 1220 C C . ARG A 1 152 ? 9.689 20.612 7.394 1.00 89.69 152 ARG A C 1
ATOM 1222 O O . ARG A 1 152 ? 10.684 21.227 7.032 1.00 89.69 152 ARG A O 1
ATOM 1229 N N . ILE A 1 153 ? 8.566 20.560 6.674 1.00 92.62 153 ILE A N 1
ATOM 1230 C CA . ILE A 1 153 ? 8.377 21.314 5.424 1.00 92.62 153 ILE A CA 1
ATOM 1231 C C . ILE A 1 153 ? 8.324 22.819 5.703 1.00 92.62 153 ILE A C 1
ATOM 1233 O O . ILE A 1 153 ? 8.912 23.595 4.954 1.00 92.62 153 ILE A O 1
ATOM 1237 N N . PHE A 1 154 ? 7.637 23.231 6.770 1.00 93.94 154 PHE A N 1
ATOM 1238 C CA . PHE A 1 154 ? 7.444 24.646 7.092 1.00 93.94 154 PHE A CA 1
ATOM 1239 C C . PHE A 1 154 ? 8.569 25.275 7.908 1.00 93.94 154 PHE A C 1
ATOM 1241 O O . PHE A 1 154 ? 8.634 26.498 7.965 1.00 93.94 154 PHE A O 1
ATOM 1248 N N . LYS A 1 155 ? 9.477 24.473 8.473 1.00 92.31 155 LYS A N 1
ATOM 1249 C CA . LYS A 1 155 ? 10.557 24.923 9.364 1.00 92.31 155 LYS A CA 1
ATOM 1250 C C . LYS A 1 155 ? 11.305 26.166 8.866 1.00 92.31 155 LYS A C 1
ATOM 1252 O O . LYS A 1 155 ? 11.585 27.057 9.655 1.00 92.31 155 LYS A O 1
ATOM 1257 N N . ASP A 1 156 ? 11.603 26.215 7.569 1.00 93.75 156 ASP A N 1
ATOM 1258 C CA . ASP A 1 156 ? 12.378 27.298 6.951 1.00 93.75 156 ASP A CA 1
ATOM 1259 C C . ASP A 1 156 ? 11.520 28.181 6.016 1.00 93.75 156 ASP A C 1
ATOM 1261 O O . ASP A 1 156 ? 12.053 28.950 5.217 1.00 93.75 156 ASP A O 1
ATOM 1265 N N . VAL A 1 157 ? 10.189 28.042 6.069 1.00 95.12 157 VAL A N 1
ATOM 1266 C CA . VAL A 1 157 ? 9.235 28.694 5.149 1.00 95.12 157 VAL A CA 1
ATOM 1267 C C . VAL A 1 157 ? 8.206 29.546 5.893 1.00 95.12 157 VAL A C 1
ATOM 1269 O O . VAL A 1 157 ? 7.878 30.635 5.429 1.00 95.12 157 VAL A O 1
ATOM 1272 N N . ASP A 1 158 ? 7.669 29.046 7.006 1.00 95.62 158 ASP A N 1
ATOM 1273 C CA . ASP A 1 158 ? 6.537 29.636 7.725 1.00 95.62 158 ASP A CA 1
ATOM 1274 C C . ASP A 1 158 ? 6.600 29.223 9.207 1.00 95.62 158 ASP A C 1
ATOM 1276 O O . ASP A 1 158 ? 6.278 28.087 9.559 1.00 95.62 158 ASP A O 1
ATOM 1280 N N . GLU A 1 159 ? 7.064 30.136 10.066 1.00 94.75 159 GLU A N 1
ATOM 1281 C CA . GLU A 1 159 ? 7.284 29.877 11.497 1.00 94.75 159 GLU A CA 1
ATOM 1282 C C . GLU A 1 159 ? 5.975 29.590 12.249 1.00 94.75 159 GLU A C 1
ATOM 1284 O O . GLU A 1 159 ? 5.934 28.688 13.084 1.00 94.75 159 GLU A O 1
ATOM 1289 N N . GLU A 1 160 ? 4.885 30.284 11.905 1.00 95.25 160 GLU A N 1
ATOM 1290 C CA . GLU A 1 160 ? 3.575 30.079 12.534 1.00 95.25 160 GLU A CA 1
ATOM 1291 C C . GLU A 1 160 ? 3.055 28.666 12.249 1.00 95.25 160 GLU A C 1
ATOM 1293 O O . GLU A 1 160 ? 2.689 27.934 13.171 1.00 95.25 160 GLU A O 1
ATOM 1298 N N . LYS A 1 161 ? 3.103 28.232 10.982 1.00 92.00 161 LYS A N 1
ATOM 1299 C CA . LYS A 1 161 ? 2.708 26.860 10.625 1.00 92.00 161 LYS A CA 1
ATOM 1300 C C . LYS A 1 161 ? 3.658 25.816 11.187 1.00 92.00 161 LYS A C 1
ATOM 1302 O O . LYS A 1 161 ? 3.216 24.723 11.541 1.00 92.00 161 LYS A O 1
ATOM 1307 N N . TYR A 1 162 ? 4.957 26.104 11.232 1.00 92.19 162 TYR A N 1
ATOM 1308 C CA . TYR A 1 162 ? 5.927 25.199 11.836 1.00 92.19 162 TYR A CA 1
ATOM 1309 C C . TYR A 1 162 ? 5.547 24.877 13.284 1.00 92.19 162 TYR A C 1
ATOM 1311 O O . TYR A 1 162 ? 5.430 23.693 13.611 1.00 92.19 162 TYR A O 1
ATOM 1319 N N . GLU A 1 163 ? 5.305 25.898 14.112 1.00 92.69 163 GLU A N 1
ATOM 1320 C CA . GLU A 1 163 ? 4.906 25.699 15.508 1.00 92.69 163 GLU A CA 1
ATOM 1321 C C . GLU A 1 163 ? 3.510 25.056 15.606 1.00 92.69 163 GLU A C 1
ATOM 1323 O O . GLU A 1 163 ? 3.348 24.091 16.350 1.00 92.69 163 GLU A O 1
ATOM 1328 N N . GLU A 1 164 ? 2.541 25.445 14.763 1.00 93.25 164 GLU A N 1
ATOM 1329 C CA . GLU A 1 164 ? 1.209 24.811 14.718 1.00 93.25 164 GLU A CA 1
ATOM 1330 C C . GLU A 1 164 ? 1.291 23.285 14.529 1.00 93.25 164 GLU A C 1
ATOM 1332 O O . GLU A 1 164 ? 0.635 22.516 15.236 1.00 93.25 164 GLU A O 1
ATOM 1337 N N . PHE A 1 165 ? 2.081 22.819 13.557 1.00 91.56 165 PHE A N 1
ATOM 1338 C CA . PHE A 1 165 ? 2.230 21.387 13.303 1.00 91.56 165 PHE A CA 1
ATOM 1339 C C . PHE A 1 165 ? 3.104 20.699 14.345 1.00 91.56 165 PHE A C 1
ATOM 1341 O O . PHE A 1 165 ? 2.858 19.537 14.664 1.00 91.56 165 PHE A O 1
ATOM 1348 N N . ARG A 1 166 ? 4.117 21.389 14.874 1.00 89.88 166 ARG A N 1
ATOM 1349 C CA . ARG A 1 166 ? 4.993 20.858 15.919 1.00 89.88 166 ARG A CA 1
ATOM 1350 C C . ARG A 1 166 ? 4.225 20.593 17.214 1.00 89.88 166 ARG A C 1
ATOM 1352 O O . ARG A 1 166 ? 4.406 19.525 17.792 1.00 89.88 166 ARG A O 1
ATOM 1359 N N . ASP A 1 167 ? 3.332 21.494 17.610 1.00 91.62 167 ASP A N 1
ATOM 1360 C CA . ASP A 1 167 ? 2.509 21.357 18.818 1.00 91.62 167 ASP A CA 1
ATOM 1361 C C . ASP A 1 167 ? 1.488 20.213 18.714 1.00 91.62 167 ASP A C 1
ATOM 1363 O O . ASP A 1 167 ? 1.072 19.636 19.718 1.00 91.62 167 ASP A O 1
ATOM 1367 N N . LYS A 1 168 ? 1.113 19.828 17.488 1.00 89.81 168 LYS A N 1
ATOM 1368 C CA . LYS A 1 168 ? 0.220 18.691 17.209 1.00 89.81 168 LYS A CA 1
ATOM 1369 C C . LYS A 1 168 ? 0.941 17.335 17.160 1.00 89.81 168 LYS A C 1
ATOM 1371 O O . LYS A 1 168 ? 0.311 16.325 16.832 1.00 89.81 168 LYS A O 1
ATOM 1376 N N . ILE A 1 169 ? 2.247 17.279 17.426 1.00 85.88 169 ILE A N 1
ATOM 1377 C CA . ILE A 1 169 ? 2.997 16.019 17.536 1.00 85.88 169 ILE A CA 1
ATOM 1378 C C . ILE A 1 169 ? 2.690 15.417 18.910 1.00 85.88 169 ILE A C 1
ATOM 1380 O O . ILE A 1 169 ? 3.240 15.834 19.924 1.00 85.88 169 ILE A O 1
ATOM 1384 N N . SER A 1 170 ? 1.773 14.451 18.941 1.00 78.31 170 SER A N 1
ATOM 1385 C CA . SER A 1 170 ? 1.248 13.873 20.183 1.00 78.31 170 SER A CA 1
ATOM 1386 C C . SER A 1 170 ? 2.006 12.639 20.669 1.00 78.31 170 SER A C 1
ATOM 1388 O O . SER A 1 170 ? 1.887 12.285 21.841 1.00 78.31 170 SER A O 1
ATOM 1390 N N . VAL A 1 171 ? 2.785 11.975 19.805 1.00 73.31 171 VAL A N 1
ATOM 1391 C CA . VAL A 1 171 ? 3.534 10.770 20.196 1.00 73.31 171 VAL A CA 1
ATOM 1392 C C . VAL A 1 171 ? 4.994 11.101 20.525 1.00 73.31 171 VAL A C 1
ATOM 1394 O O . VAL A 1 171 ? 5.609 11.918 19.833 1.00 73.31 171 VAL A O 1
ATOM 1397 N N . PRO A 1 172 ? 5.590 10.458 21.548 1.00 64.31 172 PRO A N 1
ATOM 1398 C CA . PRO A 1 172 ? 6.998 10.651 21.878 1.00 64.31 172 PRO A CA 1
ATOM 1399 C C . PRO A 1 172 ? 7.914 10.335 20.690 1.00 64.31 172 PRO A C 1
ATOM 1401 O O . PRO A 1 172 ? 7.633 9.437 19.900 1.00 64.31 172 PRO A O 1
ATOM 1404 N N . ASP A 1 173 ? 9.087 10.966 20.618 1.00 64.25 173 ASP A N 1
ATOM 1405 C CA . ASP A 1 173 ? 10.082 10.684 19.569 1.00 64.25 173 ASP A CA 1
ATOM 1406 C C . ASP A 1 173 ? 10.506 9.200 19.511 1.00 64.25 173 ASP A C 1
ATOM 1408 O O . ASP A 1 173 ? 10.913 8.700 18.461 1.00 64.25 173 ASP A O 1
ATOM 1412 N N . THR A 1 174 ? 10.357 8.459 20.614 1.00 59.34 174 THR A N 1
ATOM 1413 C CA . THR A 1 174 ? 10.591 7.007 20.687 1.00 59.34 174 THR A CA 1
ATOM 1414 C C . THR A 1 174 ? 9.587 6.190 19.873 1.00 59.34 174 THR A C 1
ATOM 1416 O O . THR A 1 174 ? 9.8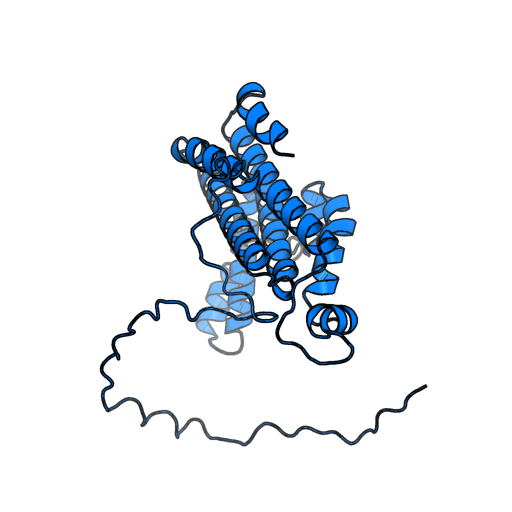94 5.067 19.473 1.00 59.34 174 THR A O 1
ATOM 1419 N N . TRP A 1 175 ? 8.418 6.756 19.569 1.00 61.75 175 TRP A N 1
ATOM 1420 C CA . TRP A 1 175 ? 7.424 6.159 18.686 1.00 61.75 175 TRP A CA 1
ATOM 1421 C C . TRP A 1 175 ? 7.763 6.356 17.209 1.00 61.75 175 TRP A C 1
ATOM 1423 O O . TRP A 1 175 ? 7.094 5.745 16.381 1.00 61.75 175 TRP A O 1
ATOM 1433 N N . ARG A 1 176 ? 8.822 7.107 16.841 1.00 64.25 176 ARG A N 1
ATOM 1434 C CA . ARG A 1 176 ? 9.318 7.198 15.453 1.00 64.25 176 ARG A CA 1
ATOM 1435 C C . ARG A 1 176 ? 9.805 5.840 14.954 1.00 64.25 176 ARG A C 1
ATOM 1437 O O . ARG A 1 176 ? 10.992 5.495 14.967 1.00 64.25 176 ARG A O 1
ATOM 1444 N N . LYS A 1 177 ? 8.870 5.054 14.441 1.00 70.94 177 LYS A N 1
ATOM 1445 C CA . LYS A 1 177 ? 9.152 3.760 13.841 1.00 70.94 177 LYS A CA 1
ATOM 1446 C C . LYS A 1 177 ? 9.683 3.990 12.436 1.00 70.94 177 LYS A C 1
ATOM 1448 O O . LYS A 1 177 ? 8.947 4.311 11.507 1.00 70.94 177 LYS A O 1
ATOM 1453 N N . LYS A 1 178 ? 10.993 3.779 12.268 1.00 84.88 178 LYS A N 1
ATOM 1454 C CA . LYS A 1 178 ? 11.574 3.507 10.945 1.00 84.88 178 LYS A CA 1
ATOM 1455 C C . LYS A 1 178 ? 10.723 2.439 10.260 1.00 84.88 178 LYS A C 1
ATOM 1457 O O . LYS A 1 178 ? 10.263 1.523 10.938 1.00 84.88 178 LYS A O 1
ATOM 1462 N N . ILE A 1 179 ? 10.589 2.506 8.936 1.00 89.75 179 ILE A N 1
ATOM 1463 C CA . ILE A 1 179 ? 9.742 1.573 8.176 1.00 89.75 179 ILE A CA 1
ATOM 1464 C C . ILE A 1 179 ? 9.984 0.105 8.567 1.00 89.75 179 ILE A C 1
ATOM 1466 O O . ILE A 1 179 ? 9.042 -0.628 8.828 1.00 89.75 179 ILE A O 1
ATOM 1470 N N . LYS A 1 180 ? 11.248 -0.288 8.779 1.00 93.12 180 LYS A N 1
ATOM 1471 C CA . LYS A 1 180 ? 11.638 -1.607 9.301 1.00 93.12 180 LYS A CA 1
ATOM 1472 C C . LYS A 1 180 ? 10.884 -2.028 10.572 1.00 93.12 180 LYS A C 1
ATOM 1474 O O . LYS A 1 180 ? 10.459 -3.171 10.660 1.00 93.12 180 LYS A O 1
ATOM 1479 N N . HIS A 1 181 ? 10.745 -1.136 11.554 1.00 91.69 181 HIS A N 1
ATOM 1480 C CA . HIS A 1 181 ? 10.057 -1.441 12.810 1.00 91.69 181 HIS A CA 1
ATOM 1481 C C . HIS A 1 181 ? 8.561 -1.657 12.589 1.00 91.69 181 HIS A C 1
ATOM 1483 O O . HIS A 1 181 ? 8.024 -2.611 13.134 1.00 91.69 181 HIS A O 1
ATOM 1489 N N . LYS A 1 182 ? 7.917 -0.881 11.704 1.00 93.31 182 LYS A N 1
ATOM 1490 C CA . LYS A 1 182 ? 6.508 -1.110 11.348 1.00 93.31 182 LYS A CA 1
ATOM 1491 C C . LYS A 1 182 ? 6.270 -2.532 10.831 1.00 93.31 182 LYS A C 1
ATOM 1493 O O . LYS A 1 182 ? 5.351 -3.209 11.272 1.00 93.31 182 LYS A O 1
ATOM 1498 N N . PHE A 1 183 ? 7.145 -3.021 9.948 1.00 95.12 183 PHE A N 1
ATOM 1499 C CA . PHE A 1 183 ? 7.062 -4.400 9.453 1.00 95.12 183 PHE A CA 1
ATOM 1500 C C . PHE A 1 183 ? 7.235 -5.438 10.560 1.00 95.12 183 PHE A C 1
ATOM 1502 O O . PHE A 1 183 ? 6.667 -6.523 10.472 1.00 95.12 183 PHE A O 1
ATOM 1509 N N . TYR A 1 184 ? 8.070 -5.150 11.555 1.00 94.31 184 TYR A N 1
ATOM 1510 C CA . TYR A 1 184 ? 8.346 -6.086 12.640 1.00 94.31 184 TYR A CA 1
ATOM 1511 C C . TYR A 1 184 ? 7.151 -6.156 13.585 1.00 94.31 184 TYR A C 1
ATOM 1513 O O . TYR A 1 184 ? 6.719 -7.254 13.918 1.00 94.31 184 TYR A O 1
ATOM 1521 N N . ASP A 1 185 ? 6.579 -5.003 13.916 1.0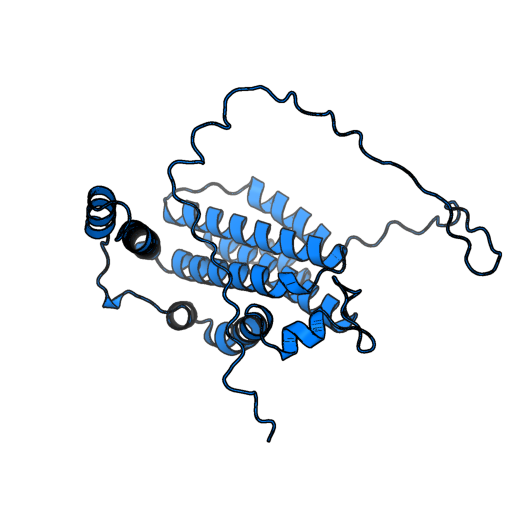0 93.38 185 ASP A N 1
ATOM 1522 C CA . ASP A 1 185 ? 5.383 -4.892 14.747 1.00 93.38 185 ASP A CA 1
ATOM 1523 C C . ASP A 1 185 ? 4.162 -5.532 14.071 1.00 93.38 185 ASP A C 1
ATOM 1525 O O . ASP A 1 185 ? 3.362 -6.181 14.732 1.00 93.38 185 ASP A O 1
ATOM 1529 N N . ALA A 1 186 ? 4.065 -5.445 12.740 1.00 94.56 186 ALA A N 1
ATOM 1530 C CA . ALA A 1 186 ? 3.045 -6.141 11.954 1.00 94.56 186 ALA A CA 1
ATOM 1531 C C . ALA A 1 186 ? 3.315 -7.655 11.780 1.00 94.56 186 ALA A C 1
ATOM 1533 O O . ALA A 1 186 ? 2.574 -8.342 11.078 1.00 94.56 186 ALA A O 1
ATOM 1534 N N . GLY A 1 187 ? 4.415 -8.189 12.326 1.00 94.94 187 GLY A N 1
ATOM 1535 C CA . GLY A 1 187 ? 4.803 -9.594 12.156 1.00 94.94 187 GLY A CA 1
ATOM 1536 C C . GLY A 1 187 ? 5.251 -9.969 10.733 1.00 94.94 187 GLY A C 1
ATOM 1537 O O . GLY A 1 187 ? 5.376 -11.148 10.408 1.00 94.94 187 GLY A O 1
ATOM 1538 N N . LYS A 1 188 ? 5.538 -8.995 9.859 1.00 95.88 188 LYS A N 1
ATOM 1539 C CA . LYS A 1 188 ? 5.874 -9.186 8.433 1.00 95.88 188 LYS A CA 1
ATOM 1540 C C . LYS A 1 188 ? 7.375 -9.045 8.142 1.00 95.88 188 LYS A C 1
ATOM 1542 O O . LYS A 1 188 ? 7.776 -8.568 7.079 1.00 95.88 188 LYS A O 1
ATOM 1547 N N . LYS A 1 189 ? 8.249 -9.491 9.052 1.00 94.50 189 LYS A N 1
ATOM 1548 C CA . LYS A 1 189 ? 9.718 -9.420 8.877 1.00 94.50 189 LYS A CA 1
ATOM 1549 C C . LYS A 1 189 ? 10.200 -10.046 7.558 1.00 94.50 189 LYS A C 1
ATOM 1551 O O . LYS A 1 189 ? 11.062 -9.470 6.897 1.00 94.50 189 LYS A O 1
ATOM 1556 N N . GLY A 1 190 ? 9.635 -11.190 7.162 1.00 91.56 190 GLY A N 1
ATOM 1557 C CA . GLY A 1 190 ? 9.980 -11.853 5.899 1.00 91.56 190 GLY A CA 1
ATOM 1558 C C . GLY A 1 190 ? 9.669 -10.994 4.669 1.00 91.56 190 GLY A C 1
ATOM 1559 O O . GLY A 1 190 ? 10.487 -10.908 3.757 1.00 91.56 190 GLY A O 1
ATOM 1560 N N . LEU A 1 191 ? 8.544 -10.270 4.686 1.00 93.38 191 LEU A N 1
ATOM 1561 C CA . LEU A 1 191 ? 8.163 -9.350 3.612 1.00 93.38 191 LEU A CA 1
ATOM 1562 C C . LEU A 1 191 ? 9.145 -8.174 3.498 1.00 93.38 191 LEU A C 1
ATOM 1564 O O . LEU A 1 191 ? 9.522 -7.800 2.388 1.00 93.38 191 LEU A O 1
ATOM 1568 N N . TYR A 1 192 ? 9.606 -7.640 4.638 1.00 93.88 192 TYR A N 1
ATOM 1569 C CA . TYR A 1 192 ? 10.615 -6.575 4.680 1.00 93.88 192 TYR A CA 1
ATOM 1570 C C . TYR A 1 192 ? 11.943 -7.016 4.055 1.00 93.88 192 TYR A C 1
ATOM 1572 O O . TYR A 1 192 ? 12.521 -6.303 3.238 1.00 93.88 192 TYR A O 1
ATOM 1580 N N . GLN A 1 193 ? 12.431 -8.191 4.458 1.00 90.56 193 GLN A N 1
ATOM 1581 C CA . GLN A 1 193 ? 13.739 -8.706 4.045 1.00 90.56 193 GLN A CA 1
ATOM 1582 C C . GLN A 1 193 ? 13.739 -9.276 2.618 1.00 90.56 193 GLN A C 1
ATOM 1584 O O . GLN A 1 193 ? 14.800 -9.343 2.006 1.00 90.56 193 GLN A O 1
ATOM 1589 N N . GLY A 1 194 ? 12.573 -9.679 2.104 1.00 94.06 194 GLY A N 1
ATOM 1590 C CA . GLY A 1 194 ? 12.393 -10.220 0.758 1.00 94.06 194 GLY A CA 1
ATOM 1591 C C . GLY A 1 194 ? 11.894 -9.170 -0.232 1.00 94.06 194 GLY A C 1
ATOM 1592 O O . GLY A 1 194 ? 12.671 -8.361 -0.741 1.00 94.06 194 GLY A O 1
ATOM 1593 N N . LEU A 1 195 ? 10.587 -9.195 -0.517 1.00 93.50 195 LEU A N 1
ATOM 1594 C CA . LEU A 1 195 ? 9.973 -8.385 -1.572 1.00 93.50 195 LEU A CA 1
ATOM 1595 C C . LEU A 1 195 ? 10.239 -6.888 -1.390 1.00 93.50 195 LEU A C 1
ATOM 1597 O O . LEU A 1 195 ? 10.656 -6.228 -2.334 1.00 93.50 195 LEU A O 1
ATOM 1601 N N . TYR A 1 196 ? 10.054 -6.343 -0.188 1.00 93.94 196 TYR A N 1
ATOM 1602 C CA . TYR A 1 196 ? 10.237 -4.909 0.034 1.00 93.94 196 TYR A CA 1
ATOM 1603 C C . TYR A 1 196 ? 11.687 -4.460 -0.211 1.00 93.94 196 TYR A C 1
ATOM 1605 O O . TYR A 1 196 ? 11.916 -3.441 -0.864 1.00 93.94 196 TYR A O 1
ATOM 1613 N N . ALA A 1 197 ? 12.673 -5.231 0.261 1.00 91.12 197 ALA A N 1
ATOM 1614 C CA . ALA A 1 197 ? 14.088 -4.965 0.004 1.00 91.12 197 ALA A CA 1
ATOM 1615 C C . ALA A 1 197 ? 14.421 -5.053 -1.494 1.00 91.12 197 ALA A C 1
ATOM 1617 O O . ALA A 1 197 ? 15.137 -4.193 -2.013 1.00 91.12 197 ALA A O 1
ATOM 1618 N N . HIS A 1 198 ? 13.860 -6.044 -2.195 1.00 91.44 198 HIS A N 1
ATOM 1619 C CA . HIS A 1 198 ? 13.977 -6.160 -3.646 1.00 91.44 198 HIS A CA 1
ATOM 1620 C C . HIS A 1 198 ? 13.420 -4.911 -4.348 1.00 91.44 198 HIS A C 1
ATOM 1622 O O . HIS A 1 198 ? 14.151 -4.258 -5.085 1.00 91.44 198 HIS A O 1
ATOM 1628 N N . LEU A 1 199 ? 12.185 -4.496 -4.053 1.00 92.88 199 LEU A N 1
ATOM 1629 C CA . LEU A 1 199 ? 11.577 -3.313 -4.676 1.00 92.88 199 LEU A CA 1
ATOM 1630 C C . LEU A 1 199 ? 12.361 -2.028 -4.371 1.00 92.88 199 LEU A C 1
ATOM 1632 O O . LEU A 1 199 ? 12.568 -1.210 -5.263 1.00 92.88 199 LEU A O 1
ATOM 1636 N N . CYS A 1 200 ? 12.875 -1.865 -3.145 1.00 91.69 200 CYS A N 1
ATOM 1637 C CA . CYS A 1 200 ? 13.739 -0.734 -2.790 1.00 91.69 200 CYS A CA 1
ATOM 1638 C C . CYS A 1 200 ? 14.984 -0.638 -3.681 1.00 91.69 200 CYS A C 1
ATOM 1640 O O . CYS A 1 200 ? 15.376 0.468 -4.057 1.00 91.69 200 CYS A O 1
ATOM 1642 N N . ARG A 1 201 ? 15.595 -1.775 -4.042 1.00 87.81 201 ARG A N 1
ATOM 1643 C CA . ARG A 1 201 ? 16.762 -1.805 -4.937 1.00 87.81 201 ARG A CA 1
ATOM 1644 C C . ARG A 1 201 ? 16.427 -1.233 -6.314 1.00 87.81 201 ARG A C 1
ATOM 1646 O O . ARG A 1 201 ? 17.258 -0.525 -6.870 1.00 87.81 201 ARG A O 1
ATOM 1653 N N . HIS A 1 202 ? 15.225 -1.503 -6.820 1.00 86.88 202 HIS A N 1
ATOM 1654 C CA . HIS A 1 202 ? 14.774 -1.045 -8.136 1.00 86.88 202 HIS A CA 1
ATOM 1655 C C . HIS A 1 202 ? 14.136 0.358 -8.117 1.00 86.88 202 HIS A C 1
ATOM 1657 O O . HIS A 1 202 ? 14.095 1.029 -9.138 1.00 86.88 202 HIS A O 1
ATOM 1663 N N . ALA A 1 203 ? 13.702 0.858 -6.956 1.00 85.31 203 ALA A N 1
ATOM 1664 C CA . ALA A 1 203 ? 13.007 2.144 -6.838 1.00 85.31 203 ALA A CA 1
ATOM 1665 C C . ALA A 1 203 ? 13.921 3.388 -6.758 1.00 85.31 203 ALA A C 1
ATOM 1667 O O . ALA A 1 203 ? 13.442 4.506 -6.940 1.00 85.31 203 ALA A O 1
ATOM 1668 N N . HIS A 1 204 ? 15.209 3.239 -6.423 1.00 78.06 204 HIS A N 1
ATOM 1669 C CA . HIS A 1 204 ? 16.065 4.362 -5.992 1.00 78.06 204 HIS A CA 1
ATOM 1670 C C . HIS A 1 204 ? 17.170 4.777 -6.974 1.00 78.06 204 HIS A C 1
ATOM 1672 O O . HIS A 1 204 ? 18.220 5.250 -6.547 1.00 78.06 204 HIS A O 1
ATOM 1678 N N . GLY A 1 205 ? 16.961 4.626 -8.284 1.00 72.69 205 GLY A N 1
ATOM 1679 C CA . GLY A 1 205 ? 17.979 5.019 -9.270 1.00 72.69 205 GLY A CA 1
ATOM 1680 C C . GLY A 1 205 ? 19.298 4.261 -9.085 1.00 72.69 205 GLY A C 1
ATOM 1681 O O . GLY A 1 205 ? 20.377 4.792 -9.341 1.00 72.69 205 GLY A O 1
ATOM 1682 N N . ASN A 1 206 ? 19.215 3.024 -8.586 1.00 83.81 206 ASN A N 1
ATOM 1683 C CA . ASN A 1 206 ? 20.357 2.129 -8.518 1.00 83.81 206 ASN A CA 1
ATOM 1684 C C . ASN A 1 206 ? 20.866 1.895 -9.942 1.00 83.81 206 ASN A C 1
ATOM 1686 O O . ASN A 1 206 ? 20.075 1.551 -10.817 1.00 83.81 206 ASN A O 1
ATOM 1690 N N . LEU A 1 207 ? 22.172 2.065 -10.162 1.00 84.62 207 LEU A N 1
ATOM 1691 C CA . LEU A 1 207 ? 22.784 1.955 -11.484 1.00 84.62 207 LEU A CA 1
ATOM 1692 C C . LEU A 1 207 ? 22.426 0.642 -12.190 1.00 84.62 207 LEU A C 1
ATOM 1694 O O . LEU A 1 207 ? 22.156 0.652 -13.381 1.00 84.62 207 LEU A O 1
ATOM 1698 N N . GLU A 1 208 ? 22.375 -0.472 -11.464 1.00 82.75 208 GLU A N 1
ATOM 1699 C CA . GLU A 1 208 ? 22.002 -1.767 -12.038 1.00 82.75 208 GLU A CA 1
ATOM 1700 C C . GLU A 1 208 ? 20.544 -1.803 -12.501 1.00 82.75 208 GLU A C 1
ATOM 1702 O O . GLU A 1 208 ? 20.273 -2.258 -13.606 1.00 82.75 208 GLU A O 1
ATOM 1707 N N . ALA A 1 209 ? 19.621 -1.267 -11.698 1.00 82.62 209 ALA A N 1
ATOM 1708 C CA . ALA A 1 209 ? 18.211 -1.175 -12.071 1.00 82.62 209 ALA A CA 1
ATOM 1709 C C . ALA A 1 209 ? 18.013 -0.212 -13.251 1.00 82.62 209 ALA A C 1
ATOM 1711 O O . ALA A 1 209 ? 17.301 -0.530 -14.193 1.00 82.62 209 ALA A O 1
ATOM 1712 N N . LEU A 1 210 ? 18.716 0.925 -13.254 1.00 85.31 210 LEU A N 1
ATOM 1713 C CA . LEU A 1 210 ? 18.700 1.865 -14.375 1.00 85.31 210 LEU A CA 1
ATOM 1714 C C . LEU A 1 210 ? 19.217 1.217 -15.663 1.00 85.31 210 LEU A C 1
ATOM 1716 O O . LEU A 1 210 ? 18.633 1.417 -16.723 1.00 85.31 210 LEU A O 1
ATOM 1720 N N . LEU A 1 211 ? 20.302 0.441 -15.585 1.00 85.12 211 LEU A N 1
ATOM 1721 C CA . LEU A 1 211 ? 20.818 -0.295 -16.735 1.00 85.12 211 LEU A CA 1
ATOM 1722 C C . LEU A 1 211 ? 19.808 -1.344 -17.207 1.00 85.12 211 LEU A C 1
ATOM 1724 O O . LEU A 1 211 ? 19.528 -1.416 -18.398 1.00 85.12 211 LEU A O 1
ATOM 1728 N N . GLN A 1 212 ? 19.225 -2.110 -16.290 1.00 82.06 212 GLN A N 1
ATOM 1729 C CA . GLN A 1 212 ? 18.237 -3.134 -16.616 1.00 82.06 212 GLN A CA 1
ATOM 1730 C C . GLN A 1 212 ? 16.972 -2.555 -17.270 1.00 82.06 212 GLN A C 1
ATOM 1732 O O . GLN A 1 212 ? 16.493 -3.122 -18.246 1.00 82.06 212 GLN A O 1
ATOM 1737 N N . ASP A 1 213 ? 16.452 -1.439 -16.758 1.00 81.50 213 ASP A N 1
ATOM 1738 C CA . ASP A 1 213 ? 15.142 -0.897 -17.147 1.00 81.50 213 ASP A CA 1
ATOM 1739 C C . ASP A 1 213 ? 15.212 0.124 -18.298 1.00 81.50 213 ASP A C 1
ATOM 1741 O O . ASP A 1 213 ? 14.192 0.501 -18.892 1.00 81.50 213 ASP A O 1
ATOM 1745 N N . HIS A 1 214 ? 16.410 0.639 -18.590 1.00 85.06 214 HIS A N 1
ATOM 1746 C CA . HIS A 1 214 ? 16.617 1.701 -19.578 1.00 85.06 214 HIS A CA 1
ATOM 1747 C C . HIS A 1 214 ? 17.680 1.376 -20.621 1.00 85.06 214 HIS A C 1
ATOM 1749 O O . HIS A 1 214 ? 18.009 2.249 -21.428 1.00 85.06 214 HIS A O 1
ATOM 1755 N N . THR A 1 215 ? 18.204 0.146 -20.656 1.00 84.31 215 THR A N 1
ATOM 1756 C CA . THR A 1 215 ? 19.093 -0.289 -21.736 1.00 84.31 215 THR A CA 1
ATOM 1757 C C . THR A 1 215 ? 18.606 -1.555 -22.419 1.00 84.31 215 THR A C 1
ATOM 1759 O O . THR A 1 215 ? 18.123 -2.489 -21.790 1.00 84.31 215 THR A O 1
ATOM 1762 N N . ARG A 1 216 ? 18.736 -1.585 -23.746 1.00 80.50 216 ARG A N 1
ATOM 1763 C CA . ARG A 1 216 ? 18.463 -2.759 -24.575 1.00 80.50 216 ARG A CA 1
ATOM 1764 C C . ARG A 1 216 ? 19.495 -2.824 -25.687 1.00 80.50 216 ARG A C 1
ATOM 1766 O O . ARG A 1 216 ? 19.727 -1.821 -26.359 1.00 80.50 216 ARG A O 1
ATOM 1773 N N . ASP A 1 217 ? 20.137 -3.978 -25.855 1.00 83.81 217 ASP A N 1
ATOM 1774 C CA . ASP A 1 217 ? 21.191 -4.185 -26.860 1.00 83.81 217 ASP A CA 1
ATOM 1775 C C . ASP A 1 217 ? 22.290 -3.098 -26.801 1.00 83.81 217 ASP A C 1
ATOM 1777 O O . ASP A 1 217 ? 22.730 -2.571 -27.824 1.00 83.81 217 ASP A O 1
ATOM 1781 N N . ASN A 1 218 ? 22.701 -2.719 -25.581 1.00 81.81 218 ASN A N 1
ATOM 1782 C CA . ASN A 1 218 ? 23.652 -1.634 -25.281 1.00 81.81 218 ASN A CA 1
ATOM 1783 C C . ASN A 1 218 ? 23.224 -0.219 -25.729 1.00 81.81 218 ASN A C 1
ATOM 1785 O O . ASN A 1 218 ? 24.060 0.682 -25.814 1.00 81.81 218 ASN A O 1
ATOM 1789 N N . LYS A 1 219 ? 21.934 0.013 -25.998 1.00 85.19 219 LYS A N 1
ATOM 1790 C CA . LYS A 1 219 ? 21.371 1.336 -26.314 1.00 85.19 219 LYS A CA 1
ATOM 1791 C C . LYS A 1 219 ? 20.426 1.805 -25.216 1.00 85.19 219 LYS A C 1
ATOM 1793 O O . LYS A 1 219 ? 19.711 0.994 -24.637 1.00 85.19 219 LYS A O 1
ATOM 1798 N N . ILE A 1 220 ? 20.388 3.116 -24.975 1.00 86.06 220 ILE A N 1
ATOM 1799 C CA . ILE A 1 220 ? 19.405 3.725 -24.072 1.00 86.06 220 ILE A CA 1
ATOM 1800 C C . ILE A 1 220 ? 18.016 3.651 -24.714 1.00 86.06 220 ILE A C 1
ATOM 1802 O O . ILE A 1 220 ? 17.846 4.043 -25.870 1.00 86.06 220 ILE A O 1
ATOM 1806 N N . ALA A 1 221 ? 17.027 3.174 -23.964 1.00 79.44 221 ALA A N 1
ATOM 1807 C CA . ALA A 1 221 ? 15.647 3.048 -24.409 1.00 79.44 221 ALA A CA 1
ATOM 1808 C C . ALA A 1 221 ? 14.681 3.604 -23.357 1.00 79.44 221 ALA A C 1
ATOM 1810 O O . ALA A 1 221 ? 14.776 3.293 -22.170 1.00 79.44 221 ALA A O 1
ATOM 1811 N N . LEU A 1 222 ? 13.712 4.409 -23.803 1.00 74.69 222 LEU A N 1
ATOM 1812 C CA . LEU A 1 222 ? 12.617 4.879 -22.955 1.00 74.69 222 LEU A CA 1
ATOM 1813 C C . LEU A 1 222 ? 11.543 3.801 -22.841 1.00 74.69 222 LEU A C 1
ATOM 1815 O O . LEU A 1 222 ? 10.528 3.805 -23.543 1.00 74.69 222 LEU A O 1
ATOM 1819 N N . GLY A 1 223 ? 11.792 2.888 -21.910 1.00 67.00 223 GLY A N 1
ATOM 1820 C CA . GLY A 1 223 ? 11.022 1.672 -21.730 1.00 67.00 223 GLY A CA 1
ATOM 1821 C C . GLY A 1 223 ? 11.199 0.694 -22.885 1.00 67.00 223 GLY A C 1
ATOM 1822 O O . GLY A 1 223 ? 11.501 1.040 -24.027 1.00 67.00 223 GLY A O 1
ATOM 1823 N N . HIS A 1 224 ? 11.013 -0.566 -22.554 1.00 72.25 224 HIS A N 1
ATOM 1824 C CA . HIS A 1 224 ? 11.068 -1.681 -23.473 1.00 72.25 224 HIS A CA 1
ATOM 1825 C C . HIS A 1 224 ? 10.096 -2.732 -22.966 1.00 72.25 224 HIS A C 1
ATOM 1827 O O . HIS A 1 224 ? 9.735 -2.731 -21.790 1.00 72.25 224 HIS A O 1
ATOM 1833 N N . THR A 1 225 ? 9.696 -3.647 -23.846 1.00 79.62 225 THR A N 1
ATOM 1834 C CA . THR A 1 225 ? 8.967 -4.831 -23.404 1.00 79.62 225 THR A CA 1
ATOM 1835 C C . THR A 1 225 ? 9.812 -5.538 -22.339 1.00 79.62 225 THR A C 1
ATOM 1837 O O . THR A 1 225 ? 10.965 -5.882 -22.627 1.00 79.62 225 THR A O 1
ATOM 1840 N N . PRO A 1 226 ? 9.301 -5.693 -21.110 1.00 81.81 226 PRO A N 1
ATOM 1841 C CA . PRO A 1 226 ? 9.988 -6.449 -20.073 1.00 81.81 226 PRO A CA 1
ATOM 1842 C C . PRO A 1 226 ? 10.113 -7.917 -20.472 1.00 81.81 226 PRO A C 1
ATOM 1844 O O . PRO A 1 226 ? 9.332 -8.437 -21.272 1.00 81.81 226 PRO A O 1
ATOM 1847 N N . GLU A 1 227 ? 11.066 -8.616 -19.863 1.00 84.81 227 GLU A N 1
ATOM 1848 C CA . GLU A 1 227 ? 11.107 -10.069 -19.973 1.00 84.81 227 GLU A CA 1
ATOM 1849 C C . GLU A 1 227 ? 9.804 -10.685 -19.419 1.00 84.81 227 GLU A C 1
ATOM 1851 O O . GLU A 1 227 ? 9.265 -10.202 -18.411 1.00 84.81 227 GLU A O 1
ATOM 1856 N N . PRO A 1 228 ? 9.286 -11.771 -20.023 1.00 88.12 228 PRO A N 1
ATOM 1857 C CA . PRO A 1 228 ? 8.056 -12.408 -19.558 1.00 88.12 228 PRO A CA 1
ATOM 1858 C C . PRO A 1 228 ? 8.099 -12.812 -18.079 1.00 88.12 228 PRO A C 1
ATOM 1860 O O . PRO A 1 228 ? 7.108 -12.648 -17.373 1.00 88.12 228 PRO A O 1
ATOM 1863 N N . ALA A 1 229 ? 9.254 -13.272 -17.586 1.00 88.25 229 ALA A N 1
ATOM 1864 C CA . ALA A 1 229 ? 9.433 -13.657 -16.187 1.00 88.25 229 ALA A CA 1
ATOM 1865 C C . ALA A 1 229 ? 9.275 -12.468 -15.222 1.00 88.25 229 ALA A C 1
ATOM 1867 O O . ALA A 1 229 ? 8.624 -12.598 -14.187 1.00 88.25 229 ALA A O 1
ATOM 1868 N N . VAL A 1 230 ? 9.812 -11.297 -15.584 1.00 87.31 230 VAL A N 1
ATOM 1869 C CA . VAL A 1 230 ? 9.654 -10.054 -14.808 1.00 87.31 230 VAL A CA 1
ATOM 1870 C C . VAL A 1 230 ? 8.187 -9.633 -14.784 1.00 87.31 230 VAL A C 1
ATOM 1872 O O . VAL A 1 230 ? 7.651 -9.280 -13.734 1.00 87.31 230 VAL A O 1
ATOM 1875 N N . SER A 1 231 ? 7.513 -9.741 -15.929 1.00 90.44 231 SER A N 1
ATOM 1876 C CA . SER A 1 231 ? 6.096 -9.396 -16.035 1.00 90.44 231 SER A CA 1
ATOM 1877 C C . SER A 1 231 ? 5.222 -10.300 -15.169 1.00 90.44 231 SER A C 1
ATOM 1879 O O . SER A 1 231 ? 4.395 -9.821 -14.399 1.00 90.44 231 SER A O 1
ATOM 1881 N N . GLN A 1 232 ? 5.447 -11.613 -15.241 1.00 92.00 232 GLN A N 1
ATOM 1882 C CA . GLN A 1 232 ? 4.738 -12.600 -14.426 1.00 92.00 232 GLN A CA 1
ATOM 1883 C C . GLN A 1 232 ? 5.011 -12.413 -12.933 1.00 92.00 232 GLN A C 1
ATOM 1885 O O . GLN A 1 232 ? 4.095 -12.545 -12.121 1.00 92.00 232 GLN A O 1
ATOM 1890 N N . PHE A 1 233 ? 6.251 -12.080 -12.564 1.00 92.62 233 PHE A N 1
ATOM 1891 C CA . PHE A 1 233 ? 6.602 -11.770 -11.185 1.00 92.62 233 PHE A CA 1
ATOM 1892 C C . PHE A 1 233 ? 5.762 -10.604 -10.657 1.00 92.62 233 PHE A C 1
ATOM 1894 O O . PHE A 1 233 ? 5.091 -10.770 -9.636 1.00 92.62 233 PHE A O 1
ATOM 1901 N N . TYR A 1 234 ? 5.739 -9.465 -11.359 1.00 94.25 234 TYR A N 1
ATOM 1902 C CA . TYR A 1 234 ? 4.964 -8.304 -10.922 1.00 94.25 234 TYR A CA 1
ATOM 1903 C C . TYR A 1 234 ? 3.460 -8.562 -10.934 1.00 94.25 234 TYR A C 1
ATOM 1905 O O . TYR A 1 234 ? 2.825 -8.276 -9.923 1.00 94.25 234 TYR A O 1
ATOM 1913 N N . ALA A 1 235 ? 2.909 -9.177 -11.988 1.00 95.06 235 ALA A N 1
ATOM 1914 C CA . ALA A 1 235 ? 1.491 -9.549 -12.042 1.00 95.06 235 ALA A CA 1
ATOM 1915 C C . ALA A 1 235 ? 1.078 -10.358 -10.803 1.00 95.06 235 ALA A C 1
ATOM 1917 O O . ALA A 1 235 ? 0.067 -10.074 -10.161 1.00 95.06 235 ALA A O 1
ATOM 1918 N N . ARG A 1 236 ? 1.908 -11.335 -10.412 1.00 95.00 236 ARG A N 1
ATOM 1919 C CA . ARG A 1 236 ? 1.657 -12.146 -9.221 1.00 95.00 236 ARG A CA 1
ATOM 1920 C C . ARG A 1 236 ? 1.746 -11.334 -7.931 1.00 95.00 236 ARG A C 1
ATOM 1922 O O . ARG A 1 236 ? 0.901 -11.513 -7.064 1.00 95.00 236 ARG A O 1
ATOM 1929 N N . GLN A 1 237 ? 2.745 -10.460 -7.779 1.00 96.31 237 GLN A N 1
ATOM 1930 C CA . GLN A 1 237 ? 2.868 -9.642 -6.564 1.00 96.31 237 GLN A CA 1
ATOM 1931 C C . GLN A 1 237 ? 1.719 -8.637 -6.418 1.00 96.31 237 GLN A C 1
ATOM 1933 O O . GLN A 1 237 ? 1.234 -8.444 -5.305 1.00 96.31 237 GLN A O 1
ATOM 1938 N N . ILE A 1 238 ? 1.270 -8.038 -7.525 1.00 97.56 238 ILE A N 1
ATOM 1939 C CA . ILE A 1 238 ? 0.100 -7.152 -7.577 1.00 97.56 238 ILE A CA 1
ATOM 1940 C C . ILE A 1 238 ? -1.137 -7.906 -7.075 1.00 97.56 238 ILE A C 1
ATOM 1942 O O . ILE A 1 238 ? -1.783 -7.469 -6.122 1.00 97.56 238 ILE A O 1
ATOM 1946 N N . LEU A 1 239 ? -1.417 -9.075 -7.660 1.00 97.12 239 LEU A N 1
ATOM 1947 C CA . LEU A 1 239 ? -2.578 -9.884 -7.295 1.00 97.12 239 LEU A CA 1
ATOM 1948 C C . LEU A 1 239 ? -2.523 -10.345 -5.833 1.00 97.12 239 LEU A C 1
ATOM 1950 O O . LEU A 1 239 ? -3.493 -10.170 -5.103 1.00 97.12 239 LEU A O 1
ATOM 1954 N N . VAL A 1 240 ? -1.379 -10.872 -5.381 1.00 96.19 240 VAL A N 1
ATOM 1955 C CA . VAL A 1 240 ? -1.188 -11.319 -3.990 1.00 96.19 240 VAL A CA 1
ATOM 1956 C C . VAL A 1 240 ? -1.432 -10.178 -3.005 1.00 96.19 240 VAL A C 1
ATOM 1958 O O . VAL A 1 240 ? -2.108 -10.379 -1.998 1.00 96.19 240 VAL A O 1
ATOM 1961 N N . MET A 1 241 ? -0.906 -8.981 -3.283 1.00 97.00 241 MET A N 1
ATOM 1962 C CA . MET A 1 241 ? -1.074 -7.822 -2.405 1.00 97.00 241 MET A CA 1
ATOM 1963 C C . MET A 1 241 ? -2.538 -7.392 -2.311 1.00 97.00 241 MET A C 1
ATOM 1965 O O . MET A 1 241 ? -3.050 -7.165 -1.211 1.00 97.00 241 MET A O 1
ATOM 1969 N N . ALA A 1 242 ? -3.217 -7.313 -3.455 1.00 98.00 242 ALA A N 1
ATOM 1970 C CA . ALA A 1 242 ? -4.617 -6.931 -3.522 1.00 98.00 242 ALA A CA 1
ATOM 1971 C C . ALA A 1 242 ? -5.506 -7.957 -2.794 1.00 98.00 242 ALA A C 1
ATOM 1973 O O . ALA A 1 242 ? -6.260 -7.595 -1.890 1.00 98.00 242 ALA A O 1
ATOM 1974 N N . VAL A 1 243 ? -5.345 -9.248 -3.098 1.00 97.38 243 VAL A N 1
ATOM 1975 C CA . VAL A 1 243 ? -6.101 -10.335 -2.460 1.00 97.38 243 VAL A CA 1
ATOM 1976 C C . VAL A 1 243 ? -5.868 -10.369 -0.949 1.00 97.38 243 VAL A C 1
ATOM 1978 O O . VAL A 1 243 ? -6.839 -10.378 -0.195 1.00 97.38 243 VAL A O 1
ATOM 1981 N N . ALA A 1 244 ? -4.612 -10.332 -0.491 1.00 96.88 244 ALA A N 1
ATOM 1982 C CA . ALA A 1 244 ? -4.294 -10.369 0.938 1.00 96.88 244 ALA A CA 1
ATOM 1983 C C . ALA A 1 244 ? -4.916 -9.187 1.697 1.00 96.88 244 ALA A C 1
ATOM 1985 O O . ALA A 1 244 ? -5.499 -9.370 2.763 1.00 96.88 244 ALA A O 1
ATOM 1986 N N . SER A 1 245 ? -4.852 -7.984 1.121 1.00 98.06 245 SER A N 1
ATOM 1987 C CA . SER A 1 245 ? -5.409 -6.777 1.741 1.00 98.06 245 SER A CA 1
ATOM 1988 C C . SER A 1 245 ? -6.932 -6.836 1.845 1.00 98.06 245 SER A C 1
ATOM 1990 O O . SER A 1 245 ? -7.486 -6.519 2.897 1.00 98.06 245 SER A O 1
ATOM 1992 N N . LEU A 1 246 ? -7.617 -7.270 0.779 1.00 98.12 246 LEU A N 1
ATOM 1993 C CA . LEU A 1 246 ? -9.073 -7.432 0.796 1.00 98.12 246 LEU A CA 1
ATOM 1994 C C . LEU A 1 246 ? -9.493 -8.509 1.795 1.00 98.12 246 LEU A C 1
ATOM 1996 O O . LEU A 1 246 ? -10.399 -8.278 2.589 1.00 98.12 246 LEU A O 1
ATOM 2000 N N . ARG A 1 247 ? -8.805 -9.654 1.793 1.00 97.25 247 ARG A N 1
ATOM 2001 C CA . ARG A 1 247 ? -9.058 -10.760 2.719 1.00 97.25 247 ARG A CA 1
ATOM 2002 C C . ARG A 1 247 ? -8.953 -10.307 4.176 1.00 97.25 247 ARG A C 1
ATOM 2004 O O . ARG A 1 247 ? -9.871 -10.558 4.949 1.00 97.25 247 ARG A O 1
ATOM 2011 N N . ASP A 1 248 ? -7.873 -9.618 4.541 1.00 97.06 248 ASP A N 1
ATOM 2012 C CA . ASP A 1 248 ? -7.644 -9.166 5.919 1.00 97.06 248 ASP A CA 1
ATOM 2013 C C . ASP A 1 248 ? -8.719 -8.165 6.380 1.00 97.06 248 ASP A C 1
ATOM 2015 O O . ASP A 1 248 ? -9.185 -8.228 7.519 1.00 97.06 248 ASP A O 1
ATOM 2019 N N . VAL A 1 249 ? -9.180 -7.285 5.484 1.00 97.81 249 VAL A N 1
ATOM 2020 C CA . VAL A 1 249 ? -10.304 -6.389 5.781 1.00 97.81 249 VAL A CA 1
ATOM 2021 C C . VAL A 1 249 ? -11.614 -7.158 5.895 1.00 97.81 249 VAL A C 1
ATOM 2023 O O . VAL A 1 249 ? -12.353 -6.937 6.843 1.00 97.81 249 VAL A O 1
ATOM 2026 N N . LEU A 1 250 ? -11.918 -8.097 5.004 1.00 97.25 250 LEU A N 1
ATOM 2027 C CA . LEU A 1 250 ? -13.148 -8.883 5.117 1.00 97.25 250 LEU A CA 1
ATOM 2028 C C . LEU A 1 250 ? -13.215 -9.659 6.437 1.00 97.25 250 LEU A C 1
ATOM 2030 O O . LEU A 1 250 ? -14.266 -9.674 7.075 1.00 97.25 250 LEU A O 1
ATOM 2034 N N . VAL A 1 251 ? -12.088 -10.209 6.898 1.00 96.50 251 VAL A N 1
ATOM 2035 C CA . VAL A 1 251 ? -11.982 -10.837 8.224 1.00 96.50 251 VAL A CA 1
ATOM 2036 C C . VAL A 1 251 ? -12.294 -9.838 9.343 1.00 96.50 251 VAL A C 1
ATOM 2038 O O . VAL A 1 251 ? -13.087 -10.158 10.227 1.00 96.50 251 VAL A O 1
ATOM 2041 N N . LEU A 1 252 ? -11.739 -8.618 9.299 1.00 96.25 252 LEU A N 1
ATOM 2042 C CA . LEU A 1 252 ? -12.062 -7.561 10.271 1.00 96.25 252 LEU A CA 1
ATOM 2043 C C . LEU A 1 252 ? -13.572 -7.253 10.306 1.00 96.25 252 LEU A C 1
ATOM 2045 O O . LEU A 1 252 ? -14.131 -7.002 11.372 1.00 96.25 252 LEU A O 1
ATOM 2049 N N . PHE A 1 253 ? -14.235 -7.300 9.150 1.00 96.69 253 PHE A N 1
ATOM 2050 C CA . PHE A 1 253 ? -15.672 -7.051 9.005 1.00 96.69 253 PHE A CA 1
ATOM 2051 C C . PHE A 1 253 ? -16.544 -8.307 9.215 1.00 96.69 253 PHE A C 1
ATOM 2053 O O . PHE A 1 253 ? -17.755 -8.255 9.005 1.00 96.69 253 PHE A O 1
ATOM 2060 N N . GLY A 1 254 ? -15.962 -9.414 9.691 1.00 95.25 254 GLY A N 1
ATOM 2061 C CA . GLY A 1 254 ? -16.692 -10.606 10.132 1.00 95.25 254 GLY A CA 1
ATOM 2062 C C . GLY A 1 254 ? -16.992 -11.643 9.048 1.00 95.25 254 GLY A C 1
ATOM 2063 O O . GLY A 1 254 ? -17.814 -12.531 9.290 1.00 95.25 254 GLY A O 1
ATOM 2064 N N . ALA A 1 255 ? -16.345 -11.560 7.882 1.00 93.75 255 ALA A N 1
ATOM 2065 C CA . ALA A 1 255 ? -16.443 -12.592 6.852 1.00 93.75 255 ALA A CA 1
ATOM 2066 C C . ALA A 1 255 ? -15.973 -13.954 7.386 1.00 93.75 255 ALA A C 1
ATOM 2068 O O . ALA A 1 255 ? -14.986 -14.042 8.123 1.00 93.75 255 ALA A O 1
ATOM 2069 N N . GLN A 1 256 ? -16.690 -15.011 7.011 1.00 90.50 256 GLN A N 1
ATOM 2070 C CA . GLN A 1 256 ? -16.372 -16.384 7.398 1.00 90.50 256 GLN A CA 1
ATOM 2071 C C . GLN A 1 256 ? -15.440 -17.039 6.374 1.00 90.50 256 GLN A C 1
ATOM 2073 O O . GLN A 1 256 ? -15.195 -16.501 5.295 1.00 90.50 256 GLN A O 1
ATOM 2078 N N . ALA A 1 257 ? -14.896 -18.212 6.703 1.00 86.44 257 ALA A N 1
ATOM 2079 C CA . ALA A 1 257 ? -13.954 -18.909 5.827 1.00 86.44 257 ALA A CA 1
ATOM 2080 C C . ALA A 1 257 ? -14.549 -19.195 4.437 1.00 86.44 257 ALA A C 1
ATOM 2082 O O . ALA A 1 257 ? -13.842 -19.114 3.436 1.00 86.44 257 ALA A O 1
ATOM 2083 N N . GLU A 1 258 ? -15.849 -19.480 4.368 1.00 85.31 258 GLU A N 1
ATOM 2084 C CA . GLU A 1 258 ? -16.591 -19.736 3.134 1.00 85.31 258 GLU A CA 1
ATOM 2085 C C . GLU A 1 258 ? -16.614 -18.511 2.211 1.00 85.31 258 GLU A C 1
ATOM 2087 O O . GLU A 1 258 ? -16.437 -18.653 1.001 1.00 85.31 258 GLU A O 1
ATOM 2092 N N . ASP A 1 259 ? -16.746 -17.308 2.779 1.00 81.25 259 ASP A N 1
ATOM 2093 C CA . ASP A 1 259 ? -16.749 -16.045 2.029 1.00 81.25 259 ASP A CA 1
ATOM 2094 C C . ASP A 1 259 ? -15.382 -15.757 1.383 1.00 81.25 259 ASP A C 1
ATOM 2096 O O . ASP A 1 259 ? -15.289 -15.034 0.390 1.00 81.25 259 ASP A O 1
ATOM 2100 N N . LEU A 1 260 ? -14.309 -16.331 1.939 1.00 90.81 260 LEU A N 1
ATOM 2101 C CA . LEU A 1 260 ? -12.928 -16.091 1.519 1.00 90.81 260 LEU A CA 1
ATOM 2102 C C . LEU A 1 260 ? -12.414 -17.119 0.503 1.00 90.81 260 LEU A C 1
ATOM 2104 O O . LEU A 1 260 ? -11.409 -16.856 -0.154 1.00 90.81 260 LEU A O 1
ATOM 2108 N N . GLN A 1 261 ? -13.104 -18.249 0.308 1.00 90.12 261 GLN A N 1
ATOM 2109 C CA . GLN A 1 261 ? -12.658 -19.306 -0.614 1.00 90.12 261 GLN A CA 1
ATOM 2110 C C . GLN A 1 261 ? -12.466 -18.796 -2.044 1.00 90.12 261 GLN A C 1
ATOM 2112 O O . GLN A 1 261 ? -11.538 -19.210 -2.737 1.00 90.12 261 GLN A O 1
ATOM 2117 N N . VAL A 1 262 ? -13.325 -17.870 -2.482 1.00 89.38 262 VAL A N 1
ATOM 2118 C CA . VAL A 1 262 ? -13.216 -17.264 -3.814 1.00 89.38 262 VAL A CA 1
ATOM 2119 C C . VAL A 1 262 ? -11.938 -16.436 -3.964 1.00 89.38 262 VAL A C 1
ATOM 2121 O O . VAL A 1 262 ? -11.370 -16.397 -5.048 1.00 89.38 262 VAL A O 1
ATOM 2124 N N . LEU A 1 263 ? -11.463 -15.807 -2.885 1.00 89.62 263 LEU A N 1
ATOM 2125 C CA . LEU A 1 263 ? -10.213 -15.050 -2.873 1.00 89.62 263 LEU A CA 1
ATOM 2126 C C . LEU A 1 263 ? -9.002 -15.980 -2.836 1.00 89.62 263 LEU A C 1
ATOM 2128 O O . LEU A 1 263 ? -8.045 -15.759 -3.574 1.00 89.62 263 LEU A O 1
ATOM 2132 N N . ASP A 1 264 ? -9.063 -17.037 -2.029 1.00 89.00 264 ASP A N 1
ATOM 2133 C CA . ASP A 1 264 ? -7.983 -18.019 -1.922 1.00 89.00 264 ASP A CA 1
ATOM 2134 C C . ASP A 1 264 ? -7.769 -18.773 -3.250 1.00 89.00 264 ASP A C 1
ATOM 2136 O O . ASP A 1 264 ? -6.639 -19.105 -3.596 1.00 89.00 264 ASP A O 1
ATOM 2140 N N . ALA A 1 265 ? -8.831 -18.976 -4.039 1.00 90.19 265 ALA A N 1
ATOM 2141 C CA . ALA A 1 265 ? -8.758 -19.592 -5.366 1.00 90.19 265 ALA A CA 1
ATOM 2142 C C . ALA A 1 265 ? -8.075 -18.719 -6.441 1.00 90.19 265 ALA A C 1
ATOM 2144 O O . ALA A 1 265 ? -7.783 -19.219 -7.530 1.00 90.19 265 ALA A O 1
ATOM 2145 N N . LEU A 1 266 ? -7.838 -17.430 -6.170 1.00 88.81 266 LEU A N 1
ATOM 2146 C CA . LEU A 1 266 ? -7.161 -16.516 -7.099 1.00 88.81 266 LEU A CA 1
ATOM 2147 C C . LEU A 1 266 ? -5.625 -16.567 -6.987 1.00 88.81 266 LEU A C 1
ATOM 2149 O O . LEU A 1 266 ? -4.954 -15.998 -7.851 1.00 88.81 266 LEU A O 1
ATOM 2153 N N . LEU A 1 267 ? -5.071 -17.205 -5.946 1.00 84.44 267 LEU A N 1
ATOM 2154 C CA . LEU A 1 267 ? -3.630 -17.250 -5.633 1.00 84.44 267 LEU A CA 1
ATOM 2155 C C . LEU A 1 267 ? -2.927 -18.524 -6.122 1.00 84.44 267 LEU A C 1
ATOM 2157 O O . LEU A 1 267 ? -1.721 -18.407 -6.468 1.00 84.44 267 LEU A O 1
#

Secondary structure (DSSP, 8-state):
-----TT----------TTSSTTS--S--PPPPPPP--------BTTB---TT-----PPPPPHHHHHHHHHHHHHTT----SHHHHHHHHHHHHHHHHHHHHHHHHHTT--TTHHHHHHHHHHHHHHHHHHHH-TTHHHHHHHHHHHHHHHHHTTT-HHHHHHHHHT--S-GGG---HHHHHHHTT-HHHIIIIIHHHHHHHS--HHHHHHHHEETTEE-S--PPPHHHHHHHHHHHHHHHHHHHHHHHHHTT--HHHHHHHHTT-

Organism: NCBI:txid141451

pLDDT: mean 77.9, std 25.09, range [24.11, 98.69]

InterPro domains:
  IPR043733 Family of unknown function DUF5677 [PF18928] (87-218)

Foldseek 3Di:
DDDDDPPPDPPPDDDDDPVPPPPPPPDDDDDDDDDDDDDDDFDDDPNDTDDPPPDPDDDPDQALVNLLVVLLVVQVVPDDDDDDLLVLLVVLLVLLLVLLVVLVVCLVVLNNLCNLVSLLVSVLSLLLSLVSLVDVCSVLVVLLVVLVVQLVVCVPPPPVSNVVSVVSNPDDPVSPDDSCNSCVVSVNNVCCVPSNVVSVCSNPVNVVNCCQQQDDPNDGHPGDRHDPVSSVVSNVSSLCSSLVSSVSSVVSVPDDPVSSVSSVVSD